Protein AF-A0A413LC36-F1 (afdb_monomer_lite)

pLDDT: mean 77.43, std 15.31, range [36.62, 96.81]

Structure (mmCIF, N/CA/C/O backbone):
data_AF-A0A413LC36-F1
#
_entry.id   AF-A0A413LC36-F1
#
loop_
_atom_site.group_PDB
_atom_site.id
_atom_site.type_symbol
_atom_site.label_atom_id
_atom_site.label_alt_id
_atom_site.label_comp_id
_atom_site.label_asym_id
_atom_site.label_entity_id
_atom_site.label_seq_id
_atom_site.pdbx_PDB_ins_code
_atom_site.Cartn_x
_atom_site.Cartn_y
_atom_site.Cartn_z
_atom_site.occupancy
_atom_site.B_iso_or_equiv
_atom_site.auth_seq_id
_atom_site.auth_comp_id
_atom_site.auth_asym_id
_atom_site.auth_atom_id
_atom_site.pdbx_PDB_model_num
ATOM 1 N N . MET A 1 1 ? -0.718 -26.847 23.559 1.00 37.41 1 MET A N 1
ATOM 2 C CA . MET A 1 1 ? -0.558 -26.401 22.159 1.00 37.41 1 MET A CA 1
ATOM 3 C C . MET A 1 1 ? -1.403 -25.143 21.986 1.00 37.41 1 MET A C 1
ATOM 5 O O . MET A 1 1 ? -2.616 -25.249 21.854 1.00 37.41 1 MET A O 1
ATOM 9 N N . LEU A 1 2 ? -0.808 -23.958 22.151 1.00 41.47 2 LEU A N 1
ATOM 10 C CA . LEU A 1 2 ? -1.522 -22.689 21.979 1.00 41.47 2 LEU A CA 1
ATOM 11 C C . LEU A 1 2 ? -1.903 -22.566 20.500 1.00 41.47 2 LEU A C 1
ATOM 13 O O . LEU A 1 2 ? -1.027 -22.577 19.639 1.00 41.47 2 LEU A O 1
ATOM 17 N N . LYS A 1 3 ? -3.204 -22.498 20.196 1.00 45.25 3 LYS A N 1
ATOM 18 C CA . LYS A 1 3 ? -3.663 -22.053 18.877 1.00 45.25 3 LYS A CA 1
ATOM 19 C C . LYS A 1 3 ? -3.092 -20.649 18.689 1.00 45.25 3 LYS A C 1
ATOM 21 O O . LYS A 1 3 ? -3.464 -19.750 19.436 1.00 45.25 3 LYS A O 1
ATOM 26 N N . HIS A 1 4 ? -2.168 -20.470 17.746 1.00 55.62 4 HIS A N 1
ATOM 27 C CA . HIS A 1 4 ? -1.762 -19.139 17.313 1.00 55.62 4 HIS A CA 1
ATOM 28 C C . HIS A 1 4 ? -2.990 -18.476 16.690 1.00 55.62 4 HIS A C 1
ATOM 30 O O . HIS A 1 4 ? -3.313 -18.702 15.526 1.00 55.62 4 HIS A O 1
ATOM 36 N N . THR A 1 5 ? -3.729 -17.719 17.494 1.00 61.62 5 THR A N 1
ATOM 37 C CA . THR A 1 5 ? -4.804 -16.869 17.001 1.00 61.62 5 THR A CA 1
ATOM 38 C C . THR A 1 5 ? -4.141 -15.781 16.167 1.00 61.62 5 THR A C 1
ATOM 40 O O . THR A 1 5 ? -3.401 -14.955 16.700 1.00 61.62 5 THR A O 1
ATOM 43 N N . SER A 1 6 ? -4.331 -15.817 14.849 1.00 77.75 6 SER A N 1
ATOM 44 C CA . SER A 1 6 ? -3.834 -14.760 13.971 1.00 77.75 6 SER A CA 1
ATOM 45 C C . SER A 1 6 ? -4.468 -13.435 14.377 1.00 77.75 6 SER A C 1
ATOM 47 O O . SER A 1 6 ? -5.691 -13.321 14.420 1.00 77.75 6 SER A O 1
ATOM 49 N N . ILE A 1 7 ? -3.640 -12.433 14.666 1.00 89.31 7 ILE A N 1
ATOM 50 C CA . ILE A 1 7 ? -4.110 -11.080 14.961 1.00 89.31 7 ILE A CA 1
ATOM 51 C C . ILE A 1 7 ? -4.519 -10.437 13.634 1.00 89.31 7 ILE A C 1
ATOM 53 O O . ILE A 1 7 ? -3.685 -10.278 12.738 1.00 89.31 7 ILE A O 1
ATOM 57 N N . LEU A 1 8 ? -5.805 -10.113 13.502 1.00 94.31 8 LEU A N 1
ATOM 58 C CA . LEU A 1 8 ? -6.393 -9.541 12.293 1.00 94.31 8 LEU A CA 1
ATOM 59 C C . LEU A 1 8 ? -6.660 -8.050 12.503 1.00 94.31 8 LEU A C 1
ATOM 61 O O . LEU A 1 8 ? -7.327 -7.680 13.466 1.00 94.31 8 LEU A O 1
ATOM 65 N N . PHE A 1 9 ? -6.209 -7.212 11.574 1.00 95.62 9 PHE A N 1
ATOM 66 C CA . PHE A 1 9 ? -6.521 -5.784 11.559 1.00 95.62 9 PHE A CA 1
ATOM 67 C C . PHE A 1 9 ? -7.132 -5.374 10.220 1.00 95.62 9 PHE A C 1
ATOM 69 O O . PHE A 1 9 ? -6.549 -5.594 9.155 1.00 95.62 9 PHE A O 1
ATOM 76 N N . GLU A 1 10 ? -8.309 -4.755 10.289 1.00 96.25 10 GLU A N 1
ATOM 77 C CA . GLU A 1 10 ? -8.951 -4.142 9.131 1.00 96.25 10 GLU A CA 1
ATOM 78 C C . GLU A 1 10 ? -8.215 -2.846 8.769 1.00 96.25 10 GLU A C 1
ATOM 80 O O . GLU A 1 10 ? -7.976 -1.978 9.616 1.00 96.25 10 GLU A O 1
ATOM 85 N N . VAL A 1 11 ? -7.851 -2.687 7.499 1.00 96.44 11 VAL A N 1
ATOM 86 C CA . VAL A 1 11 ? -7.224 -1.464 7.003 1.00 96.44 11 VAL A CA 1
ATOM 87 C C . VAL A 1 11 ? -8.308 -0.409 6.791 1.00 96.44 11 VAL A C 1
ATOM 89 O O . VAL A 1 11 ? -8.991 -0.382 5.772 1.00 96.44 11 VAL A O 1
ATOM 92 N N . LEU A 1 12 ? -8.450 0.496 7.760 1.00 95.19 12 LEU A N 1
ATOM 93 C CA . LEU A 1 12 ? -9.459 1.562 7.723 1.00 95.19 12 LEU A CA 1
ATOM 94 C C . LEU A 1 12 ? -8.997 2.820 6.983 1.00 95.19 12 LEU A C 1
ATOM 96 O O . LEU A 1 12 ? -9.826 3.564 6.454 1.00 95.19 12 LEU A O 1
ATOM 100 N N . TYR A 1 13 ? -7.688 3.075 6.946 1.00 94.06 13 TYR A N 1
ATOM 101 C CA . TYR A 1 13 ? -7.118 4.243 6.285 1.00 94.06 13 TYR A CA 1
ATOM 102 C C . TYR A 1 13 ? -5.644 4.045 5.930 1.00 94.06 13 TYR A C 1
ATOM 104 O O . TYR A 1 13 ? -4.883 3.461 6.699 1.00 94.06 13 TYR A O 1
ATOM 112 N N . ILE A 1 14 ? -5.228 4.611 4.801 1.00 93.31 14 ILE A N 1
ATOM 113 C CA . ILE A 1 14 ? -3.832 4.694 4.365 1.00 93.31 14 ILE A CA 1
ATOM 114 C C . ILE A 1 14 ? -3.489 6.157 4.090 1.00 93.31 14 ILE A C 1
ATOM 116 O O . ILE A 1 14 ? -4.269 6.896 3.489 1.00 93.31 14 ILE A O 1
ATOM 120 N N . GLY A 1 15 ? -2.308 6.589 4.522 1.00 89.38 15 GLY A N 1
ATOM 121 C CA . GLY A 1 15 ? -1.825 7.937 4.260 1.00 89.38 15 GLY A CA 1
ATOM 122 C C . GLY A 1 15 ? -0.307 8.006 4.167 1.00 89.38 15 GLY A C 1
ATOM 123 O O . GLY A 1 15 ? 0.405 7.206 4.769 1.00 89.38 15 GLY A O 1
ATOM 124 N N . ARG A 1 16 ? 0.197 9.004 3.443 1.00 87.81 16 ARG A N 1
ATOM 125 C CA . ARG A 1 16 ? 1.632 9.287 3.314 1.00 87.81 16 ARG A CA 1
ATOM 126 C C . ARG A 1 16 ? 2.198 10.220 4.386 1.00 87.81 16 ARG A C 1
ATOM 128 O O . ARG A 1 16 ? 1.519 11.086 4.927 1.00 87.81 16 ARG A O 1
ATOM 135 N N . SER A 1 17 ? 3.494 10.139 4.638 1.00 84.38 17 SER A N 1
ATOM 136 C CA .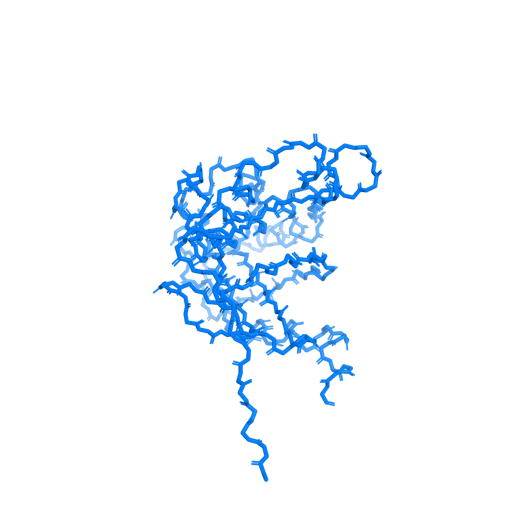 SER A 1 17 ? 4.224 11.193 5.352 1.00 84.38 17 SER A CA 1
ATOM 137 C C . SER A 1 17 ? 5.629 11.326 4.772 1.00 84.38 17 SER A C 1
ATOM 139 O O . SER A 1 17 ? 6.143 10.381 4.174 1.00 84.38 17 SER A O 1
ATOM 141 N N . TYR A 1 18 ? 6.245 12.501 4.911 1.00 80.44 18 TYR A N 1
ATOM 142 C CA . TYR A 1 18 ? 7.613 12.742 4.446 1.00 80.44 18 TYR A CA 1
ATOM 143 C C . TYR A 1 18 ? 8.497 13.165 5.627 1.00 80.44 18 TYR A C 1
ATOM 145 O O . TYR A 1 18 ? 8.099 13.975 6.463 1.00 80.44 18 TYR A O 1
ATOM 153 N N . GLY A 1 19 ? 9.696 12.585 5.716 1.00 68.88 19 GLY A N 1
ATOM 154 C CA . GLY A 1 19 ? 10.579 12.710 6.878 1.00 68.88 19 GLY A CA 1
ATOM 155 C C . GLY A 1 19 ? 11.164 14.110 7.149 1.00 68.88 19 GLY A C 1
ATOM 156 O O . GLY A 1 19 ? 11.369 14.912 6.242 1.00 68.88 19 GLY A O 1
ATOM 157 N N . VAL A 1 20 ? 11.466 14.326 8.438 1.00 55.34 20 VAL A N 1
ATOM 158 C CA . VAL A 1 20 ? 12.285 15.320 9.184 1.00 55.34 20 VAL A CA 1
ATOM 159 C C . VAL A 1 20 ? 12.280 16.810 8.780 1.00 55.34 20 VAL A C 1
ATOM 161 O O . VAL A 1 20 ? 12.225 17.661 9.668 1.00 55.34 20 VAL A O 1
ATOM 164 N N . LYS A 1 21 ? 12.294 17.206 7.502 1.00 55.22 21 LYS A N 1
ATOM 165 C CA . LYS A 1 21 ? 12.298 18.638 7.125 1.00 55.22 21 LYS A CA 1
ATOM 166 C C . LYS A 1 21 ? 10.868 19.217 7.074 1.00 55.22 21 LYS A C 1
ATOM 168 O O . LYS A 1 21 ? 10.266 19.278 6.013 1.00 55.22 21 LYS A O 1
ATOM 173 N N . LYS A 1 22 ? 10.399 19.687 8.245 1.00 54.38 22 LYS A N 1
ATOM 174 C CA . LYS A 1 22 ? 9.218 20.542 8.557 1.00 54.38 22 LYS A CA 1
ATOM 175 C C . LYS A 1 22 ? 7.809 20.044 8.135 1.00 54.38 22 LYS A C 1
ATOM 177 O O . LYS A 1 22 ? 7.522 19.821 6.966 1.00 54.38 22 LYS A O 1
ATOM 182 N N . LYS A 1 23 ? 6.889 20.026 9.118 1.00 56.44 23 LYS A N 1
ATOM 183 C CA . LYS A 1 23 ? 5.404 20.021 9.052 1.00 56.44 23 LYS A CA 1
ATOM 184 C C . LYS A 1 23 ? 4.674 18.834 8.397 1.00 56.44 23 LYS A C 1
ATOM 186 O O . LYS A 1 23 ? 3.447 18.834 8.419 1.00 56.44 23 LYS A O 1
ATOM 191 N N . LEU A 1 24 ? 5.361 17.847 7.816 1.00 63.25 24 LEU A N 1
ATOM 192 C CA . LEU A 1 24 ? 4.729 16.720 7.097 1.00 63.25 24 LEU A CA 1
ATOM 193 C C . LEU A 1 24 ? 5.162 15.327 7.595 1.00 63.25 24 LEU A C 1
ATOM 195 O O . LEU A 1 24 ? 5.013 14.341 6.868 1.00 63.25 24 LEU A O 1
ATOM 199 N N . ASN A 1 25 ? 5.687 15.230 8.822 1.00 77.69 25 ASN A N 1
ATOM 200 C CA . ASN A 1 25 ? 5.944 13.936 9.461 1.00 77.69 25 ASN A CA 1
ATOM 201 C C . ASN A 1 25 ? 4.641 13.334 10.034 1.00 77.69 25 ASN A C 1
ATOM 203 O O . ASN A 1 25 ? 3.606 14.002 10.090 1.00 77.69 25 ASN A O 1
ATOM 207 N N . ILE A 1 26 ? 4.681 12.061 10.439 1.00 80.75 26 ILE A N 1
ATOM 208 C CA . ILE A 1 26 ? 3.494 11.351 10.935 1.00 80.75 26 ILE A CA 1
ATOM 209 C C . ILE A 1 26 ? 2.888 12.019 12.178 1.00 80.75 26 ILE A C 1
ATOM 211 O O . ILE A 1 26 ? 1.676 12.188 12.240 1.00 80.75 26 ILE A O 1
ATOM 215 N N . VAL A 1 27 ? 3.716 12.478 13.121 1.00 81.19 27 VAL A N 1
ATOM 216 C CA . VAL A 1 27 ? 3.264 13.125 14.362 1.00 81.19 27 VAL A CA 1
ATOM 217 C C . VAL A 1 27 ? 2.566 14.451 14.048 1.00 81.19 27 VAL A C 1
ATOM 219 O O . VAL A 1 27 ? 1.441 14.674 14.485 1.00 81.19 27 VAL A O 1
ATOM 222 N N . ASP A 1 28 ? 3.172 15.295 13.212 1.00 81.44 28 ASP A N 1
ATOM 223 C CA . ASP A 1 28 ? 2.583 16.557 12.758 1.00 81.44 28 ASP A CA 1
ATOM 224 C C . ASP A 1 28 ? 1.246 16.328 12.044 1.00 81.44 28 ASP A C 1
ATOM 226 O O . ASP A 1 28 ? 0.275 17.040 12.299 1.00 81.44 28 ASP A O 1
ATOM 230 N N . ARG A 1 29 ? 1.172 15.320 11.166 1.00 79.62 29 ARG A N 1
ATOM 231 C CA . ARG A 1 29 ? -0.058 14.991 10.436 1.00 79.62 29 ARG A CA 1
ATOM 232 C C . ARG A 1 29 ? -1.167 14.534 11.381 1.00 79.62 29 ARG A C 1
ATOM 234 O O . ARG A 1 29 ? -2.306 14.953 11.206 1.00 79.62 29 ARG A O 1
ATOM 241 N N . LEU A 1 30 ? -0.855 13.685 12.358 1.00 82.81 30 LEU A N 1
ATOM 242 C CA . LEU A 1 30 ? -1.852 13.126 13.272 1.00 82.81 30 LEU A CA 1
ATOM 243 C C . LEU A 1 30 ? -2.324 14.149 14.313 1.00 82.81 30 LEU A C 1
ATOM 245 O O . LEU A 1 30 ? -3.530 14.333 14.472 1.00 82.81 30 LEU A O 1
ATOM 249 N N . TYR A 1 31 ? -1.392 14.834 14.978 1.00 77.56 31 TYR A N 1
ATOM 250 C CA . TYR A 1 31 ? -1.690 15.719 16.106 1.00 77.56 31 TYR A CA 1
ATOM 251 C C . TYR A 1 31 ? -1.913 17.173 15.678 1.00 77.56 31 TYR A C 1
ATOM 253 O O . TYR A 1 31 ? -2.942 17.763 16.003 1.00 77.56 31 TYR A O 1
ATOM 261 N N . ASN A 1 32 ? -0.987 17.752 14.910 1.00 76.00 32 ASN A N 1
ATOM 262 C CA . ASN A 1 32 ? -0.988 19.193 14.626 1.00 76.00 32 ASN A CA 1
ATOM 263 C C . ASN A 1 32 ? -1.950 19.593 13.497 1.00 76.00 32 ASN A C 1
ATOM 265 O O . ASN A 1 32 ? -2.409 20.732 13.452 1.00 76.00 32 ASN A O 1
ATOM 269 N N . GLN A 1 33 ? -2.273 18.676 12.581 1.00 77.19 33 GLN A N 1
ATOM 270 C CA . GLN A 1 33 ? -3.115 18.961 11.411 1.00 77.19 33 GLN A CA 1
ATOM 271 C C . GLN A 1 33 ? -4.579 18.536 11.563 1.00 77.19 33 GLN A C 1
ATOM 273 O O . GLN A 1 33 ? -5.322 18.579 10.584 1.00 77.19 33 GLN A O 1
ATOM 278 N N . ASN A 1 34 ? -5.016 18.151 12.768 1.00 75.44 34 ASN A N 1
ATOM 279 C CA . ASN A 1 34 ? -6.412 17.794 13.032 1.00 75.44 34 ASN A CA 1
ATOM 280 C C . ASN A 1 34 ? -6.945 16.738 12.033 1.00 75.44 34 ASN A C 1
ATOM 282 O O . ASN A 1 34 ? -7.910 16.970 11.301 1.00 75.44 34 ASN A O 1
ATOM 286 N N . HIS A 1 35 ? -6.272 15.587 11.956 1.00 86.75 35 HIS A N 1
ATOM 287 C CA . HIS A 1 35 ? -6.506 14.593 10.910 1.00 86.75 35 HIS A CA 1
ATOM 288 C C . HIS A 1 35 ? -7.943 14.037 10.925 1.00 86.75 35 HIS A C 1
ATOM 290 O O . HIS A 1 35 ? -8.283 13.155 11.717 1.00 86.75 35 HIS A O 1
ATOM 296 N N . LYS A 1 36 ? -8.781 14.530 10.003 1.00 87.44 36 LYS A N 1
ATOM 297 C CA . LYS A 1 36 ? -10.226 14.246 9.946 1.00 87.44 36 LYS A CA 1
ATOM 298 C C . LYS A 1 36 ? -10.548 12.750 9.947 1.00 87.44 36 LYS A C 1
ATOM 300 O O . LYS A 1 36 ? -11.391 12.323 10.725 1.00 87.44 36 LYS A O 1
ATOM 305 N N . ALA A 1 37 ? -9.854 11.957 9.128 1.00 89.88 37 ALA A N 1
ATOM 306 C CA . ALA A 1 37 ? -10.120 10.521 9.032 1.00 89.88 37 ALA A CA 1
ATOM 307 C C . ALA A 1 37 ? -9.824 9.777 10.345 1.00 89.88 37 ALA A C 1
ATOM 309 O O . ALA A 1 37 ? -10.607 8.920 10.734 1.00 89.88 37 ALA A O 1
ATOM 310 N N . LEU A 1 38 ? -8.756 10.148 11.069 1.00 90.88 38 LEU A N 1
ATOM 311 C CA . LEU A 1 38 ? -8.446 9.512 12.356 1.00 90.88 38 LEU A CA 1
ATOM 312 C C . LEU A 1 38 ? -9.538 9.830 13.382 1.00 90.88 38 LEU A C 1
ATOM 314 O O . LEU A 1 38 ? -10.001 8.933 14.075 1.00 90.88 38 LEU A O 1
ATOM 318 N N . LYS A 1 39 ? -9.998 11.086 13.438 1.00 90.19 39 LYS A N 1
ATOM 319 C CA . LYS A 1 39 ? -11.111 11.468 14.316 1.00 90.19 39 LYS A CA 1
ATOM 320 C C . LYS A 1 39 ? -12.377 10.682 14.007 1.00 90.19 39 LYS A C 1
ATOM 322 O O . LYS A 1 39 ? -12.988 10.155 14.924 1.00 90.19 39 LYS A O 1
ATOM 327 N N . SER A 1 40 ? -12.739 10.563 12.730 1.00 91.62 40 SER A N 1
ATOM 328 C CA . SER A 1 40 ? -13.903 9.776 12.320 1.00 91.62 40 SER A CA 1
ATOM 329 C C . SER A 1 40 ? -13.775 8.299 12.702 1.00 91.62 40 SER A C 1
ATOM 331 O O . SER A 1 40 ? -14.751 7.727 13.172 1.00 91.62 40 SER A O 1
ATOM 333 N N . ILE A 1 41 ? -12.587 7.700 12.555 1.00 93.06 41 ILE A N 1
ATOM 334 C CA . ILE A 1 41 ? -12.323 6.319 12.988 1.00 93.06 41 ILE A CA 1
ATOM 335 C C . ILE A 1 41 ? -12.514 6.183 14.501 1.00 93.06 41 ILE A C 1
ATOM 337 O O . ILE A 1 41 ? -13.257 5.311 14.939 1.00 93.06 41 ILE A O 1
ATOM 341 N N . LEU A 1 42 ? -11.886 7.056 15.293 1.00 92.56 42 LEU A N 1
ATOM 342 C CA . LEU A 1 42 ? -11.964 6.995 16.753 1.00 92.56 42 LEU A CA 1
ATOM 343 C C . LEU A 1 42 ? -13.391 7.221 17.263 1.00 92.56 42 LEU A C 1
ATOM 345 O O . LEU A 1 42 ? -13.834 6.491 18.137 1.00 92.56 42 LEU A O 1
ATOM 349 N N . MET A 1 43 ? -14.135 8.171 16.686 1.00 92.12 43 MET A N 1
ATOM 350 C CA . MET A 1 43 ? -15.551 8.368 17.020 1.00 92.12 43 MET A CA 1
ATOM 351 C C . MET A 1 43 ? -16.380 7.122 16.695 1.00 92.12 43 MET A C 1
ATOM 353 O O . MET A 1 43 ? -17.167 6.683 17.523 1.00 92.12 43 MET A O 1
ATOM 357 N N . ASN A 1 44 ? -16.165 6.511 15.526 1.00 92.50 44 ASN A N 1
ATOM 358 C CA . ASN A 1 44 ? -16.896 5.311 15.119 1.00 92.50 44 ASN A CA 1
ATOM 359 C C . ASN A 1 44 ? -16.617 4.110 16.036 1.00 92.50 44 ASN A C 1
ATOM 361 O O . ASN A 1 44 ? -17.535 3.357 16.347 1.00 92.50 44 ASN A O 1
ATOM 365 N N . ILE A 1 45 ? -15.368 3.942 16.476 1.00 92.38 45 ILE A N 1
ATOM 366 C CA . ILE A 1 45 ? -14.998 2.912 17.451 1.00 92.38 45 ILE A CA 1
ATOM 367 C C . ILE A 1 45 ? -15.700 3.192 18.780 1.00 92.38 45 ILE A C 1
ATOM 369 O O . ILE A 1 45 ? -16.446 2.343 19.250 1.00 92.38 45 ILE A O 1
ATOM 373 N N . THR A 1 46 ? -15.569 4.399 19.334 1.00 91.81 46 THR A N 1
ATOM 374 C CA . THR A 1 46 ? -16.185 4.748 20.624 1.00 91.81 46 THR A CA 1
ATOM 375 C C . THR A 1 46 ? -17.713 4.623 20.618 1.00 91.81 46 THR A C 1
ATOM 377 O O . THR A 1 46 ? -18.288 4.194 21.613 1.00 91.81 46 THR A O 1
ATOM 380 N N . GLU A 1 47 ? -18.382 4.992 19.522 1.00 93.12 47 GLU A N 1
ATOM 381 C CA . GLU A 1 47 ? -19.849 5.002 19.438 1.00 93.12 47 GLU A CA 1
ATOM 382 C C . GLU A 1 47 ? -20.452 3.651 19.034 1.00 93.12 47 GLU A C 1
ATOM 384 O O . GLU A 1 47 ? -21.505 3.280 19.548 1.00 93.12 47 GLU A O 1
ATOM 389 N N . LEU A 1 48 ? -19.827 2.927 18.097 1.00 92.44 48 LEU A N 1
ATOM 390 C CA . LEU A 1 48 ? -20.438 1.755 17.453 1.00 92.44 48 LEU A CA 1
ATOM 391 C C . LEU A 1 48 ? -19.700 0.440 17.715 1.00 92.44 48 LEU A C 1
ATOM 393 O O . LEU A 1 48 ? -20.283 -0.620 17.506 1.00 92.44 48 LEU A O 1
ATOM 397 N N . ASN A 1 49 ? -18.425 0.482 18.104 1.00 91.12 49 ASN A N 1
ATOM 398 C CA . ASN A 1 49 ? -17.601 -0.711 18.317 1.00 91.12 49 ASN A CA 1
ATOM 399 C C . ASN A 1 49 ? -16.650 -0.516 19.518 1.00 91.12 49 ASN A C 1
ATOM 401 O O . ASN A 1 49 ? -15.430 -0.542 19.330 1.00 91.12 49 ASN A O 1
ATOM 405 N N . PRO A 1 50 ? -17.169 -0.254 20.733 1.00 90.56 50 PRO A N 1
ATOM 406 C CA . PRO A 1 50 ? -16.346 0.125 21.888 1.00 90.56 50 PRO A CA 1
ATOM 407 C C . PRO A 1 50 ? -15.407 -0.992 22.373 1.00 90.56 50 PRO A C 1
ATOM 409 O O . PRO A 1 50 ? -14.520 -0.744 23.183 1.00 90.56 50 PRO A O 1
ATOM 412 N N . ASP A 1 51 ? -15.598 -2.216 21.886 1.00 92.25 51 ASP A N 1
ATOM 413 C CA . ASP A 1 51 ? -14.760 -3.394 22.104 1.00 92.25 51 ASP A CA 1
ATOM 414 C C . ASP A 1 51 ? -13.552 -3.479 21.152 1.00 92.25 51 ASP A C 1
ATOM 416 O O . ASP A 1 51 ? -12.717 -4.373 21.297 1.00 92.25 51 ASP A O 1
ATOM 420 N N . LYS A 1 52 ? -13.443 -2.571 20.172 1.00 90.81 52 LYS A N 1
ATOM 421 C CA . LYS A 1 52 ? -12.347 -2.535 19.195 1.00 90.81 52 LYS A CA 1
ATOM 422 C C . LYS A 1 52 ? -11.296 -1.487 19.544 1.00 90.81 52 LYS A C 1
ATOM 424 O O . LYS A 1 52 ? -11.580 -0.449 20.130 1.00 90.81 52 LYS A O 1
ATOM 429 N N . GLU A 1 53 ? -10.077 -1.724 19.070 1.00 89.94 53 GLU A N 1
ATOM 430 C CA . GLU A 1 53 ? -8.954 -0.795 19.196 1.00 89.94 53 GLU A CA 1
ATOM 431 C C . GLU A 1 53 ? -8.459 -0.328 17.822 1.00 89.94 53 GLU A C 1
ATOM 433 O O . GLU A 1 53 ? -8.495 -1.065 16.833 1.00 89.94 53 GLU A O 1
ATOM 438 N N . ALA A 1 54 ? -7.962 0.909 17.760 1.00 91.56 54 ALA A N 1
ATOM 439 C CA . ALA A 1 54 ? -7.311 1.448 16.571 1.00 91.56 54 ALA A CA 1
ATOM 440 C C . ALA A 1 54 ? -5.789 1.302 16.679 1.00 91.56 54 ALA A C 1
ATOM 442 O O . ALA A 1 54 ? -5.169 1.862 17.583 1.00 91.56 54 ALA A O 1
ATOM 443 N N . LEU A 1 55 ? -5.176 0.631 15.704 1.00 92.00 55 LEU A N 1
ATOM 444 C CA . LEU A 1 55 ? -3.723 0.552 15.568 1.00 92.00 55 LEU A CA 1
ATOM 445 C C . LEU A 1 55 ? -3.233 1.505 14.471 1.00 92.00 55 LEU A C 1
ATOM 447 O O . LEU A 1 55 ? -3.710 1.466 13.336 1.00 92.00 55 LEU A O 1
ATOM 451 N N . ILE A 1 56 ? -2.236 2.331 14.792 1.00 91.31 56 ILE A N 1
ATOM 452 C CA . ILE A 1 56 ? -1.530 3.166 13.813 1.00 91.31 56 ILE A CA 1
ATOM 453 C C . ILE A 1 56 ? -0.168 2.534 13.537 1.00 91.31 56 ILE A C 1
ATOM 455 O O . ILE A 1 56 ? 0.673 2.448 14.427 1.00 91.31 56 ILE A O 1
ATOM 459 N N . MET A 1 57 ? 0.066 2.135 12.288 1.00 91.19 57 MET A N 1
ATOM 460 C CA . MET A 1 57 ? 1.344 1.577 11.847 1.00 91.19 57 MET A CA 1
ATOM 461 C C . MET A 1 57 ? 2.072 2.557 10.925 1.00 91.19 57 MET A C 1
ATOM 463 O O . MET A 1 57 ? 1.477 3.126 10.008 1.00 91.19 57 MET A O 1
ATOM 467 N N . ALA A 1 58 ? 3.372 2.738 11.155 1.00 89.69 58 ALA A N 1
ATOM 468 C CA . ALA A 1 58 ? 4.232 3.592 10.346 1.00 89.69 58 ALA A CA 1
ATOM 469 C C . ALA A 1 58 ? 5.257 2.739 9.594 1.00 89.69 58 ALA A C 1
ATOM 471 O O . ALA A 1 58 ? 6.097 2.087 10.209 1.00 89.69 58 ALA A O 1
ATOM 472 N N . PHE A 1 59 ? 5.214 2.784 8.264 1.00 88.81 59 PHE A N 1
ATOM 473 C CA . PHE A 1 59 ? 6.112 2.009 7.412 1.00 88.81 59 PHE A CA 1
ATOM 474 C C . PHE A 1 59 ? 7.104 2.909 6.686 1.00 88.81 59 PHE A C 1
ATOM 476 O O . PHE A 1 59 ? 6.761 3.985 6.192 1.00 88.81 59 PHE A O 1
ATOM 483 N N . ASN A 1 60 ? 8.346 2.439 6.589 1.00 86.12 60 ASN A N 1
ATOM 484 C CA . ASN A 1 60 ? 9.386 3.065 5.788 1.00 86.12 60 ASN A CA 1
ATOM 485 C C . ASN A 1 60 ? 9.846 2.080 4.711 1.00 86.12 60 ASN A C 1
ATOM 487 O O . ASN A 1 60 ? 10.574 1.137 5.004 1.00 86.12 60 ASN A O 1
ATOM 491 N N . PHE A 1 61 ? 9.447 2.314 3.464 1.00 84.31 61 PHE A N 1
ATOM 492 C CA . PHE A 1 61 ? 9.849 1.485 2.328 1.00 84.31 61 PHE A CA 1
ATOM 493 C C . PHE A 1 61 ? 11.323 1.732 2.006 1.00 84.31 61 PHE A C 1
ATOM 495 O O . PHE A 1 61 ? 11.656 2.767 1.438 1.00 84.31 61 PHE A O 1
ATOM 502 N N . ARG A 1 62 ? 12.229 0.851 2.432 1.00 77.62 62 ARG A N 1
ATOM 503 C CA . ARG A 1 62 ? 13.682 1.042 2.243 1.00 77.62 62 ARG A CA 1
ATOM 504 C C . ARG A 1 62 ? 14.216 0.387 0.974 1.00 77.62 62 ARG A C 1
ATOM 506 O O . ARG A 1 62 ? 15.206 0.853 0.416 1.00 77.62 62 ARG A O 1
ATOM 513 N N . HIS A 1 63 ? 13.551 -0.667 0.520 1.00 78.38 63 HIS A N 1
ATOM 514 C CA . HIS A 1 63 ? 14.023 -1.498 -0.576 1.00 78.38 63 HIS A CA 1
ATOM 515 C C . HIS A 1 63 ? 13.345 -1.082 -1.873 1.00 78.38 63 HIS A C 1
ATOM 517 O O . HIS A 1 63 ? 12.127 -1.162 -2.003 1.00 78.38 63 HIS A O 1
ATOM 523 N N . LYS A 1 64 ? 14.160 -0.671 -2.843 1.00 83.00 64 LYS A N 1
ATOM 524 C CA . LYS A 1 64 ? 13.744 -0.482 -4.231 1.00 83.00 64 LYS A CA 1
ATOM 525 C C . LYS A 1 64 ? 14.632 -1.338 -5.113 1.00 83.00 64 LYS A C 1
ATOM 527 O O . LYS A 1 64 ? 15.855 -1.294 -4.986 1.00 83.00 64 LYS A O 1
ATOM 532 N N . GLN A 1 65 ? 14.021 -2.106 -6.002 1.00 84.25 65 GLN A N 1
ATOM 533 C CA . GLN A 1 65 ? 14.749 -2.938 -6.946 1.00 84.25 65 GLN A CA 1
ATOM 534 C C . GLN A 1 65 ? 14.274 -2.659 -8.366 1.00 84.25 65 GLN A C 1
ATOM 536 O O . GLN A 1 65 ? 13.095 -2.426 -8.622 1.00 84.25 65 GLN A O 1
ATOM 541 N N . LYS A 1 66 ? 15.236 -2.654 -9.286 1.00 85.00 66 LYS A N 1
ATOM 542 C CA . LYS A 1 66 ? 15.007 -2.608 -10.724 1.00 85.00 66 LYS A CA 1
ATOM 543 C C . LYS A 1 66 ? 15.059 -4.045 -11.224 1.00 85.00 66 LYS A C 1
ATOM 545 O O . LYS A 1 66 ? 16.109 -4.677 -11.142 1.00 85.00 66 LYS A O 1
ATOM 550 N N . ILE A 1 67 ? 13.924 -4.560 -11.682 1.00 80.50 67 ILE A N 1
ATOM 551 C CA . ILE A 1 67 ? 13.808 -5.929 -12.183 1.00 80.50 67 ILE A CA 1
ATOM 552 C C . ILE A 1 67 ? 13.859 -5.875 -13.707 1.00 80.50 67 ILE A C 1
ATOM 554 O O . ILE A 1 67 ? 13.046 -5.194 -14.330 1.00 80.50 67 ILE A O 1
ATOM 558 N N . PHE A 1 68 ? 14.821 -6.587 -14.288 1.00 76.44 68 PHE A N 1
ATOM 559 C CA . PHE A 1 68 ? 14.869 -6.853 -15.720 1.00 76.44 68 PHE A CA 1
ATOM 560 C C . PHE A 1 68 ? 14.435 -8.284 -15.971 1.00 76.44 68 PHE A C 1
ATOM 562 O O . PHE A 1 68 ? 14.981 -9.208 -15.374 1.00 76.44 68 PHE A O 1
ATOM 569 N N . SER A 1 69 ? 13.493 -8.436 -16.889 1.00 70.44 69 SER A N 1
ATOM 570 C CA . SER A 1 69 ? 13.058 -9.718 -17.415 1.00 70.44 69 SER A CA 1
ATOM 571 C C . SER A 1 69 ? 13.019 -9.590 -18.924 1.00 70.44 69 SER A C 1
ATOM 573 O O . SER A 1 69 ? 12.457 -8.626 -19.448 1.00 70.44 69 SER A O 1
ATOM 575 N N . THR A 1 70 ? 13.662 -10.515 -19.625 1.00 60.88 70 THR A N 1
ATOM 576 C CA . THR A 1 70 ? 13.697 -10.506 -21.091 1.00 60.88 70 THR A CA 1
ATOM 577 C C . THR A 1 70 ? 12.417 -11.062 -21.706 1.00 60.88 70 THR A C 1
ATOM 579 O O . THR A 1 70 ? 12.275 -11.003 -22.922 1.00 60.88 70 THR A O 1
ATOM 582 N N . GLY A 1 71 ? 11.481 -11.577 -20.896 1.00 59.44 71 GLY A N 1
ATOM 583 C CA . GLY A 1 71 ? 10.345 -12.349 -21.397 1.00 59.44 71 GLY A CA 1
ATOM 584 C C . GLY A 1 71 ? 10.799 -13.584 -22.189 1.00 59.44 71 GLY A C 1
ATOM 585 O O . GLY A 1 71 ? 11.987 -13.791 -22.433 1.00 59.44 71 GLY A O 1
ATOM 586 N N . PHE A 1 72 ? 9.849 -14.431 -22.573 1.00 52.91 72 PHE A N 1
ATOM 587 C CA . PHE A 1 72 ? 10.102 -15.571 -23.467 1.00 52.91 72 PHE A CA 1
ATOM 588 C C . PHE A 1 72 ? 9.436 -15.399 -24.840 1.00 52.91 72 PHE A C 1
ATOM 590 O O . PHE A 1 72 ? 9.573 -16.262 -25.701 1.00 52.91 72 PHE A O 1
ATOM 597 N N . GLU A 1 73 ? 8.730 -14.287 -25.060 1.00 57.12 73 GLU A N 1
ATOM 598 C CA . GLU A 1 73 ? 8.051 -14.004 -26.322 1.00 57.12 73 GLU A CA 1
ATOM 599 C C . GLU A 1 73 ? 8.896 -13.080 -27.199 1.00 57.12 73 GLU A C 1
ATOM 601 O O . GLU A 1 73 ? 9.347 -12.013 -26.775 1.00 57.12 73 GLU A O 1
ATOM 606 N N . TYR A 1 74 ? 9.115 -13.515 -28.440 1.00 54.31 74 TYR A N 1
ATOM 607 C CA . TYR A 1 74 ? 9.819 -12.746 -29.454 1.00 54.31 74 TYR A CA 1
ATOM 608 C C . TYR A 1 74 ? 8.939 -11.590 -29.925 1.00 54.31 74 TYR A C 1
ATOM 610 O O . TYR A 1 74 ? 7.950 -11.794 -30.624 1.00 54.31 74 TYR A O 1
ATOM 618 N N . PHE A 1 75 ? 9.334 -10.369 -29.577 1.00 62.41 75 PHE A N 1
ATOM 619 C CA . PHE A 1 75 ? 8.789 -9.158 -30.178 1.00 62.41 75 PHE A CA 1
ATOM 620 C C . PHE A 1 75 ? 9.798 -8.571 -31.157 1.00 62.41 75 PHE A C 1
ATOM 622 O O . PHE A 1 75 ? 10.997 -8.522 -30.874 1.00 62.41 75 PHE A O 1
ATOM 629 N N . GLU A 1 76 ? 9.311 -8.072 -32.292 1.00 61.88 76 GLU A N 1
ATOM 630 C CA . GLU A 1 76 ? 10.127 -7.256 -33.186 1.00 61.88 76 GLU A CA 1
ATOM 631 C C . GLU A 1 76 ? 10.453 -5.920 -32.501 1.00 61.88 76 GLU A C 1
ATOM 633 O O . GLU A 1 76 ? 9.658 -4.980 -32.466 1.00 61.88 76 GLU A O 1
ATOM 638 N N . SER A 1 77 ? 11.652 -5.833 -31.932 1.00 70.12 77 SER A N 1
ATOM 639 C CA . SER A 1 77 ? 12.261 -4.581 -31.496 1.00 70.12 77 SER A CA 1
ATOM 640 C C . SER A 1 77 ? 13.676 -4.501 -32.049 1.00 70.12 77 SER A C 1
ATOM 642 O O . SER A 1 77 ? 14.369 -5.510 -32.186 1.00 70.12 77 SER A O 1
ATOM 644 N N . THR A 1 78 ? 14.122 -3.296 -32.394 1.00 79.62 78 THR A N 1
ATOM 645 C CA . THR A 1 78 ? 15.499 -3.101 -32.846 1.00 79.62 78 THR A CA 1
ATOM 646 C C . THR A 1 78 ? 16.443 -3.101 -31.649 1.00 79.62 78 THR A C 1
ATOM 648 O O . THR A 1 78 ? 16.108 -2.600 -30.574 1.00 79.62 78 THR A O 1
ATOM 651 N N . TYR A 1 79 ? 17.663 -3.606 -31.848 1.00 81.38 79 TYR A N 1
ATOM 652 C CA . TYR A 1 79 ? 18.707 -3.587 -30.819 1.00 81.38 79 TYR A CA 1
ATOM 653 C C . TYR A 1 79 ? 18.908 -2.186 -30.217 1.00 81.38 79 TYR A C 1
ATOM 655 O O . TYR A 1 79 ? 18.965 -2.034 -28.999 1.00 81.38 79 TYR A O 1
ATOM 663 N N . GLU A 1 80 ? 18.933 -1.144 -31.053 1.00 84.81 80 GLU A N 1
ATOM 664 C CA . GLU A 1 80 ? 19.095 0.241 -30.594 1.00 84.81 80 GLU A CA 1
ATOM 665 C C . GLU A 1 80 ? 17.913 0.736 -29.746 1.00 84.81 80 GLU A C 1
ATOM 667 O O . GLU A 1 80 ? 18.112 1.456 -28.762 1.00 84.81 80 GLU A O 1
ATOM 672 N N . ARG A 1 81 ? 16.678 0.323 -30.071 1.00 81.12 81 ARG A N 1
ATOM 673 C CA . ARG A 1 81 ? 15.492 0.649 -29.267 1.00 81.12 81 ARG A CA 1
ATOM 674 C C . ARG A 1 81 ? 15.583 -0.006 -27.890 1.00 81.12 81 ARG A C 1
ATOM 676 O O . ARG A 1 81 ? 15.416 0.693 -26.891 1.00 81.12 81 ARG A O 1
ATOM 683 N N . GLU A 1 82 ? 15.900 -1.297 -27.819 1.00 79.69 82 GLU A N 1
ATOM 684 C CA . GLU A 1 82 ? 16.030 -2.010 -26.540 1.00 79.69 82 GLU A CA 1
ATOM 685 C C . GLU A 1 82 ? 17.202 -1.490 -25.704 1.00 79.69 82 GLU A C 1
ATOM 687 O O . GLU A 1 82 ? 17.035 -1.201 -24.518 1.00 79.69 82 GLU A O 1
ATOM 692 N N . LYS A 1 83 ? 18.362 -1.253 -26.322 1.00 83.81 83 LYS A N 1
ATOM 693 C CA . LYS A 1 83 ? 19.527 -0.662 -25.654 1.00 83.81 83 LYS A CA 1
ATOM 694 C C . LYS A 1 83 ? 19.193 0.695 -25.035 1.00 83.81 83 LYS A C 1
ATOM 696 O O . LYS A 1 83 ? 19.503 0.935 -23.868 1.00 83.81 83 LYS A O 1
ATOM 701 N N . LYS A 1 84 ? 18.503 1.573 -25.772 1.00 84.25 84 LYS A N 1
ATOM 702 C CA . LYS A 1 84 ? 18.057 2.874 -25.251 1.00 84.25 84 LYS A CA 1
ATOM 703 C C . LYS A 1 84 ? 17.090 2.722 -24.077 1.00 84.25 84 LYS A C 1
ATOM 705 O O . LYS A 1 84 ? 17.204 3.468 -23.103 1.00 84.25 84 LYS A O 1
ATOM 710 N N . ARG A 1 85 ? 16.154 1.771 -24.143 1.00 79.88 85 ARG A N 1
ATOM 711 C CA . ARG A 1 85 ? 15.197 1.496 -23.057 1.00 79.88 85 ARG A CA 1
ATOM 712 C C . ARG A 1 85 ? 15.902 1.013 -21.794 1.00 79.88 85 ARG A C 1
ATOM 714 O O . ARG A 1 85 ? 15.668 1.575 -20.727 1.00 79.88 85 ARG A O 1
ATOM 721 N N . ILE A 1 86 ? 16.801 0.038 -21.926 1.00 82.00 86 ILE A N 1
ATOM 722 C CA . ILE A 1 86 ? 17.603 -0.504 -20.822 1.00 82.00 86 ILE A CA 1
ATOM 723 C C . ILE A 1 86 ? 18.440 0.604 -20.176 1.00 82.00 86 ILE A C 1
ATOM 725 O O . ILE A 1 86 ? 18.404 0.757 -18.955 1.00 82.00 86 ILE A O 1
ATOM 729 N N . ASN A 1 87 ? 19.126 1.424 -20.977 1.00 86.44 87 ASN A N 1
ATOM 730 C CA . ASN A 1 87 ? 19.917 2.549 -20.469 1.00 86.44 87 ASN A CA 1
ATOM 731 C C . ASN A 1 87 ? 19.040 3.563 -19.724 1.00 86.44 87 ASN A C 1
ATOM 733 O O . ASN A 1 87 ? 19.330 3.903 -18.580 1.00 86.44 87 ASN A O 1
ATOM 737 N N . THR A 1 88 ? 17.908 3.958 -20.319 1.00 84.62 88 THR A N 1
ATOM 738 C CA . THR A 1 88 ? 16.946 4.877 -19.687 1.00 84.62 88 THR A CA 1
ATOM 739 C C . THR A 1 88 ? 16.450 4.329 -18.348 1.00 84.62 88 THR A C 1
ATOM 741 O O . THR A 1 88 ? 16.390 5.053 -17.355 1.00 84.62 88 THR A O 1
ATOM 744 N N . PHE A 1 89 ? 16.116 3.038 -18.289 1.00 83.75 89 PHE A N 1
ATOM 745 C CA . PHE A 1 89 ? 15.667 2.397 -17.058 1.00 83.75 89 PHE A CA 1
ATOM 746 C C . PHE A 1 89 ? 16.775 2.328 -16.005 1.00 83.75 89 PHE A C 1
ATOM 748 O O . PHE A 1 89 ? 16.513 2.608 -14.834 1.00 83.75 89 PHE A O 1
ATOM 755 N N . ASN A 1 90 ? 18.013 2.023 -16.399 1.00 85.06 90 ASN A N 1
ATOM 756 C CA . ASN A 1 90 ? 19.175 1.978 -15.508 1.00 85.06 90 ASN A CA 1
ATOM 757 C C . ASN A 1 90 ? 19.516 3.346 -14.914 1.00 85.06 90 ASN A C 1
ATOM 759 O O . ASN A 1 90 ? 19.734 3.444 -13.705 1.00 85.06 90 ASN A O 1
ATOM 763 N N . GLU A 1 91 ? 19.470 4.400 -15.721 1.00 87.06 91 GLU A N 1
ATOM 764 C CA . GLU A 1 91 ? 19.796 5.772 -15.317 1.00 87.06 91 GLU A CA 1
ATOM 765 C C . GLU A 1 91 ? 18.656 6.461 -14.556 1.00 87.06 91 GLU A C 1
ATOM 767 O O . GLU A 1 91 ? 18.877 7.433 -13.834 1.00 87.06 91 GLU A O 1
ATOM 772 N N . MET A 1 92 ? 17.429 5.943 -14.663 1.00 84.81 92 MET A N 1
ATOM 773 C CA . MET A 1 92 ? 16.260 6.522 -14.010 1.00 84.81 92 MET A CA 1
ATOM 774 C C . MET A 1 92 ? 16.458 6.679 -12.499 1.00 84.81 92 MET A C 1
ATOM 776 O O . MET A 1 92 ? 16.662 5.703 -11.764 1.00 84.81 92 MET A O 1
ATOM 780 N N . HIS A 1 93 ? 16.283 7.910 -12.027 1.00 86.19 93 HIS A N 1
ATOM 781 C CA . HIS A 1 93 ? 16.210 8.240 -10.614 1.00 86.19 93 HIS A CA 1
ATOM 782 C C . HIS A 1 93 ? 14.761 8.521 -10.212 1.00 86.19 93 HIS A C 1
ATOM 784 O O . HIS A 1 93 ? 14.164 9.483 -10.687 1.00 86.19 93 HIS A O 1
ATOM 790 N N . ILE A 1 94 ? 14.211 7.711 -9.305 1.00 85.25 94 ILE A N 1
ATOM 791 C CA . ILE A 1 94 ? 12.879 7.932 -8.728 1.00 85.25 94 ILE A CA 1
ATOM 792 C C . ILE A 1 94 ? 13.042 8.798 -7.470 1.00 85.25 94 ILE A C 1
ATOM 794 O O . ILE A 1 94 ? 13.642 8.327 -6.495 1.00 85.25 94 ILE A O 1
ATOM 798 N N . PRO A 1 95 ? 12.520 10.040 -7.446 1.00 86.19 95 PRO A N 1
ATOM 799 C CA . PRO A 1 95 ? 12.570 10.866 -6.249 1.00 86.19 95 PRO A CA 1
ATOM 800 C C . PRO A 1 95 ? 11.773 10.222 -5.113 1.00 86.19 95 PRO A C 1
ATOM 802 O O . PRO A 1 95 ? 10.653 9.759 -5.325 1.00 86.19 95 PRO A O 1
ATOM 805 N N . ARG A 1 96 ? 12.286 10.290 -3.878 1.00 85.19 96 ARG A N 1
ATOM 806 C CA . ARG A 1 96 ? 11.635 9.687 -2.697 1.00 85.19 96 ARG A CA 1
ATOM 807 C C . ARG A 1 96 ? 10.176 10.116 -2.513 1.00 85.19 96 ARG A C 1
ATOM 809 O O . ARG A 1 96 ? 9.342 9.332 -2.082 1.00 85.19 96 ARG A O 1
ATOM 816 N N . LYS A 1 97 ? 9.862 11.367 -2.852 1.00 84.50 97 LYS A N 1
ATOM 817 C CA . LYS A 1 97 ? 8.490 11.882 -2.803 1.00 84.50 97 LYS A CA 1
ATOM 818 C C . LYS A 1 97 ? 7.559 11.123 -3.756 1.00 84.50 97 LYS A C 1
ATOM 820 O O . LYS A 1 97 ? 6.470 10.751 -3.352 1.00 84.50 97 LYS A O 1
ATOM 825 N N . ILE A 1 98 ? 8.008 10.890 -4.991 1.00 85.00 98 ILE A N 1
ATOM 826 C CA . ILE A 1 98 ? 7.243 10.168 -6.016 1.00 85.00 98 ILE A CA 1
ATOM 827 C C . ILE A 1 98 ? 7.039 8.713 -5.602 1.00 85.00 98 ILE A C 1
ATOM 829 O O . ILE A 1 98 ? 5.941 8.194 -5.745 1.00 85.00 98 ILE A O 1
ATOM 833 N N . GLU A 1 99 ? 8.069 8.083 -5.038 1.00 86.56 99 GLU A N 1
ATOM 834 C CA . GLU A 1 99 ? 7.986 6.722 -4.504 1.00 86.56 99 GLU A CA 1
ATOM 835 C C . GLU A 1 99 ? 6.902 6.602 -3.421 1.00 86.56 99 GLU A C 1
ATOM 837 O O . GLU A 1 99 ? 6.017 5.759 -3.525 1.00 86.56 99 GLU A O 1
ATOM 842 N N . VAL A 1 100 ? 6.922 7.492 -2.423 1.00 87.44 100 VAL A N 1
ATOM 843 C CA . VAL A 1 100 ? 5.915 7.513 -1.351 1.00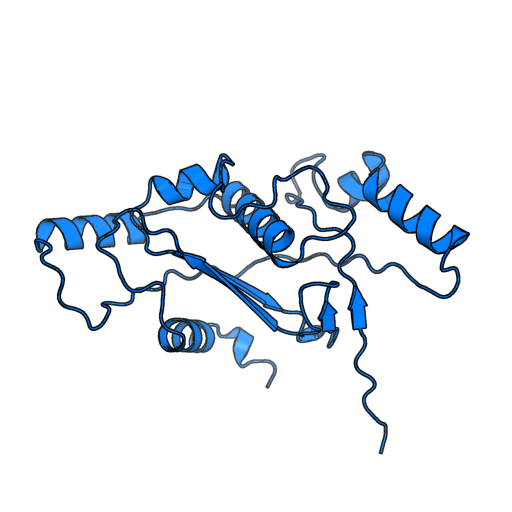 87.44 100 VAL A CA 1
ATOM 844 C C . VAL A 1 100 ? 4.508 7.790 -1.898 1.00 87.44 100 VAL A C 1
ATOM 846 O O . VAL A 1 100 ? 3.556 7.148 -1.461 1.00 87.44 100 VAL A O 1
ATOM 849 N N . ASP A 1 101 ? 4.374 8.713 -2.854 1.00 86.00 101 ASP A N 1
ATOM 850 C CA . ASP A 1 101 ? 3.084 9.062 -3.464 1.00 86.00 101 ASP A CA 1
ATOM 851 C C . ASP A 1 101 ? 2.482 7.888 -4.243 1.00 86.00 101 ASP A C 1
ATOM 853 O O . ASP A 1 101 ? 1.297 7.598 -4.088 1.00 86.00 101 ASP A O 1
ATOM 857 N N . VAL A 1 102 ? 3.294 7.195 -5.048 1.00 86.50 102 VAL A N 1
ATOM 858 C CA . VAL A 1 102 ? 2.846 6.020 -5.809 1.00 86.50 102 VAL A CA 1
ATOM 859 C C . VAL A 1 102 ? 2.482 4.868 -4.882 1.00 86.50 102 VAL A C 1
ATOM 861 O O . VAL A 1 102 ? 1.450 4.238 -5.088 1.00 86.50 102 VAL A O 1
ATOM 864 N N . ILE A 1 103 ? 3.280 4.596 -3.847 1.00 89.75 103 ILE A N 1
ATOM 865 C CA . ILE A 1 103 ? 2.981 3.509 -2.906 1.00 89.75 103 ILE A CA 1
ATOM 866 C C . ILE A 1 103 ? 1.674 3.783 -2.151 1.00 89.75 103 ILE A C 1
ATOM 868 O O . ILE A 1 103 ? 0.851 2.878 -2.031 1.00 89.75 103 ILE A O 1
ATOM 872 N N . GLU A 1 104 ? 1.443 5.016 -1.683 1.00 89.31 104 GLU A N 1
ATOM 873 C CA . GLU A 1 104 ? 0.171 5.399 -1.052 1.00 89.31 104 GLU A CA 1
ATOM 874 C C . GLU A 1 104 ? -1.012 5.124 -1.990 1.00 89.31 104 GLU A C 1
ATOM 876 O O . GLU A 1 104 ? -1.992 4.499 -1.587 1.00 89.31 104 GLU A O 1
ATOM 881 N N . GLU A 1 105 ? -0.911 5.550 -3.248 1.00 86.69 105 GLU A N 1
ATOM 882 C CA . GLU A 1 105 ? -1.969 5.368 -4.238 1.00 86.69 105 GLU A CA 1
ATOM 883 C C . GLU A 1 105 ? -2.219 3.890 -4.568 1.00 86.69 105 GLU A C 1
ATOM 885 O O . GLU A 1 105 ? -3.374 3.465 -4.627 1.00 86.69 105 GLU A O 1
ATOM 890 N N . ILE A 1 106 ? -1.162 3.089 -4.729 1.00 88.50 106 ILE A N 1
ATOM 891 C CA . ILE A 1 106 ? -1.270 1.643 -4.965 1.00 88.50 106 ILE A CA 1
ATOM 892 C C . ILE A 1 106 ? -1.959 0.958 -3.783 1.00 88.50 106 ILE A C 1
ATOM 894 O O . ILE A 1 106 ? -2.901 0.194 -3.988 1.00 88.50 106 ILE A O 1
ATOM 898 N N . LEU A 1 107 ? -1.544 1.254 -2.548 1.00 92.50 107 LEU A N 1
ATOM 899 C CA . LEU A 1 107 ? -2.123 0.633 -1.357 1.00 92.50 107 LEU A CA 1
ATOM 900 C C . LEU A 1 107 ? -3.588 1.045 -1.152 1.00 92.50 107 LEU A C 1
ATOM 902 O O . LEU A 1 107 ? -4.409 0.198 -0.803 1.00 92.50 107 LEU A O 1
ATOM 906 N N . ILE A 1 108 ? -3.947 2.309 -1.405 1.00 90.31 108 ILE A N 1
ATOM 907 C CA 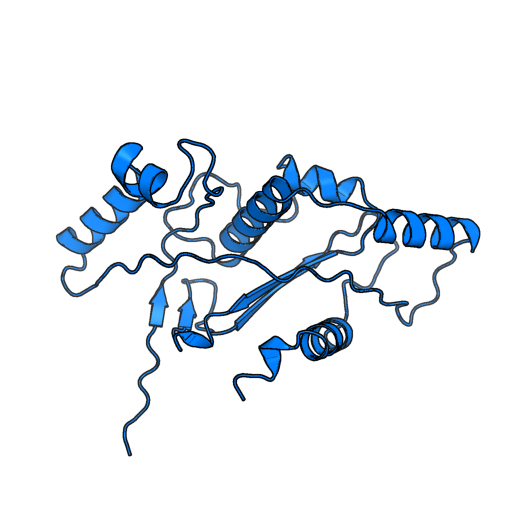. ILE A 1 108 ? -5.342 2.773 -1.322 1.00 90.31 108 ILE A CA 1
ATOM 908 C C . ILE A 1 108 ? -6.212 2.080 -2.371 1.00 90.31 108 ILE A C 1
ATOM 910 O O . ILE A 1 108 ? -7.327 1.671 -2.057 1.00 90.31 108 ILE A O 1
ATOM 914 N N . ASN A 1 109 ? -5.721 1.919 -3.601 1.00 87.69 109 ASN A N 1
ATOM 915 C CA . ASN A 1 109 ? -6.460 1.219 -4.652 1.00 87.69 109 ASN A CA 1
ATOM 916 C C . ASN A 1 109 ? -6.599 -0.281 -4.376 1.00 87.69 109 ASN A C 1
ATOM 918 O O . ASN A 1 109 ? -7.647 -0.854 -4.672 1.00 87.69 109 ASN A O 1
ATOM 922 N N . TYR A 1 110 ? -5.562 -0.895 -3.805 1.00 91.81 110 TYR A N 1
ATOM 923 C CA . TYR A 1 110 ? -5.545 -2.311 -3.462 1.00 91.81 110 TYR A CA 1
ATOM 924 C C . TYR A 1 110 ? -6.483 -2.629 -2.292 1.00 91.81 110 TYR A C 1
ATOM 926 O O . TYR A 1 110 ? -7.350 -3.483 -2.429 1.00 91.81 110 TYR A O 1
ATOM 934 N N . PHE A 1 111 ? -6.359 -1.923 -1.162 1.00 93.44 111 PHE A N 1
ATOM 935 C CA . PHE A 1 111 ? -7.177 -2.190 0.027 1.00 93.44 111 PHE A CA 1
ATOM 936 C C . PHE A 1 111 ? -8.573 -1.553 -0.030 1.00 93.44 111 PHE A C 1
ATOM 938 O O . PHE A 1 111 ? -9.487 -2.064 0.609 1.00 93.44 111 PHE A O 1
ATOM 945 N N . ARG A 1 112 ? -8.754 -0.449 -0.768 1.00 91.38 112 ARG A N 1
ATOM 946 C CA . ARG A 1 112 ? -9.974 0.389 -0.775 1.00 91.38 112 ARG A CA 1
ATOM 947 C C . ARG A 1 112 ? -10.523 0.682 0.631 1.00 91.38 112 ARG A C 1
ATOM 949 O O . ARG A 1 112 ? -11.694 0.426 0.907 1.00 91.38 112 ARG A O 1
ATOM 956 N N . PRO A 1 113 ? -9.683 1.211 1.534 1.00 93.19 113 PRO A N 1
ATOM 957 C CA . PRO A 1 113 ? -10.073 1.438 2.918 1.00 93.19 113 PRO A CA 1
ATOM 958 C C . PRO A 1 113 ? -11.217 2.459 3.030 1.00 93.19 113 PRO A C 1
ATOM 960 O O . PRO A 1 113 ? -11.211 3.500 2.363 1.00 93.19 113 PRO A O 1
ATOM 963 N N . LYS A 1 114 ? -12.166 2.184 3.932 1.00 91.00 114 LYS A N 1
ATOM 964 C CA . LYS A 1 114 ? -13.427 2.928 4.128 1.00 91.00 114 LYS A CA 1
ATOM 965 C C . LYS A 1 114 ? -13.273 4.448 4.265 1.00 91.00 114 LYS A C 1
ATOM 967 O O . LYS A 1 114 ? -14.186 5.192 3.913 1.00 91.00 114 LYS A O 1
ATOM 972 N N . TYR A 1 115 ? -12.148 4.925 4.801 1.00 90.81 115 TYR A N 1
ATOM 973 C CA . TYR A 1 115 ? -11.934 6.348 5.078 1.00 90.81 115 TYR A CA 1
ATOM 974 C C . TYR A 1 115 ? -11.044 7.071 4.040 1.00 90.81 115 TYR A C 1
ATOM 976 O O . TYR A 1 115 ? -10.734 8.250 4.229 1.00 90.81 115 TYR A O 1
ATOM 984 N N . ASN A 1 116 ? -10.671 6.437 2.916 1.00 89.56 116 ASN A N 1
ATOM 985 C CA . ASN A 1 116 ? -9.932 7.063 1.802 1.00 89.56 116 ASN A CA 1
ATOM 986 C C . ASN A 1 116 ? -10.844 7.452 0.616 1.00 89.56 116 ASN A C 1
ATOM 988 O O . ASN A 1 116 ? -10.568 7.116 -0.530 1.00 89.56 116 ASN A O 1
ATOM 992 N N . ASN A 1 117 ? -11.908 8.220 0.858 1.00 65.50 117 ASN A N 1
ATOM 993 C CA . ASN A 1 117 ? -12.943 8.521 -0.152 1.00 65.50 117 ASN A CA 1
ATOM 994 C C . ASN A 1 117 ? -12.563 9.549 -1.253 1.00 65.50 117 ASN A C 1
ATOM 996 O O . ASN A 1 117 ? -13.445 10.010 -1.972 1.00 65.50 117 ASN A O 1
ATOM 1000 N N . TYR A 1 118 ? -11.290 9.942 -1.414 1.00 54.66 118 TYR A N 1
ATOM 1001 C CA . TYR A 1 118 ? -10.895 11.029 -2.343 1.00 54.66 118 TYR A CA 1
ATOM 1002 C C . TYR A 1 118 ? -10.006 10.617 -3.524 1.00 54.66 118 TYR A C 1
ATOM 1004 O O . TYR A 1 118 ? -9.786 11.430 -4.422 1.00 54.66 118 TYR A O 1
ATOM 1012 N N . LEU A 1 119 ? -9.502 9.384 -3.567 1.00 53.62 119 LEU A N 1
ATOM 1013 C CA . LEU A 1 119 ? -8.756 8.883 -4.722 1.00 53.62 119 LEU A CA 1
ATOM 1014 C C . LEU A 1 119 ? -9.696 7.978 -5.513 1.00 53.62 119 LEU A C 1
ATOM 1016 O O . LEU A 1 119 ? -10.066 6.911 -5.036 1.00 53.62 119 LEU A O 1
ATOM 1020 N N . LYS A 1 120 ? -10.133 8.438 -6.692 1.00 52.38 120 LYS A N 1
ATOM 1021 C CA . LYS A 1 120 ? -10.937 7.639 -7.627 1.00 52.38 120 LYS A CA 1
ATOM 1022 C C . LYS A 1 120 ? -10.252 6.276 -7.797 1.00 52.38 120 LYS A C 1
ATOM 1024 O O . LYS A 1 120 ? -9.118 6.234 -8.258 1.00 52.38 120 LYS A O 1
ATOM 1029 N N . HIS A 1 121 ? -10.933 5.205 -7.384 1.00 52.94 121 HIS A N 1
ATOM 1030 C CA . HIS A 1 121 ? -10.401 3.847 -7.176 1.00 52.94 121 HIS A CA 1
ATOM 1031 C C . HIS A 1 121 ? -10.023 3.077 -8.458 1.00 52.94 121 HIS A C 1
ATOM 1033 O O . HIS A 1 121 ? -10.227 1.865 -8.545 1.00 52.94 121 HIS A O 1
ATOM 1039 N N . SER A 1 122 ? -9.533 3.768 -9.483 1.00 52.81 122 SER A N 1
ATOM 1040 C CA . SER A 1 122 ? -9.141 3.158 -10.745 1.00 52.81 122 SER A CA 1
ATOM 1041 C C . SER A 1 122 ? -7.636 3.289 -10.920 1.00 52.81 122 SER A C 1
ATOM 1043 O O . SER A 1 122 ? -7.094 4.386 -11.081 1.00 52.81 122 SER A O 1
ATOM 1045 N N . ILE A 1 123 ? -6.978 2.133 -10.891 1.00 50.88 123 ILE A N 1
ATOM 1046 C CA . ILE A 1 123 ? -5.546 1.992 -11.136 1.00 50.88 123 ILE A CA 1
ATOM 1047 C C . ILE A 1 123 ? -5.195 2.289 -12.596 1.00 50.88 123 ILE A C 1
ATOM 1049 O O . ILE A 1 123 ? -4.137 2.845 -12.873 1.00 50.88 123 ILE A O 1
ATOM 1053 N N . ASP A 1 124 ? -6.149 2.055 -13.502 1.00 49.28 124 ASP A N 1
ATOM 1054 C CA . ASP A 1 124 ? -6.077 2.431 -14.919 1.00 49.28 124 ASP A CA 1
ATOM 1055 C C . ASP A 1 124 ? -6.092 3.958 -15.098 1.00 49.28 124 ASP A C 1
ATOM 1057 O O . ASP A 1 124 ? -5.683 4.495 -16.124 1.00 49.28 124 ASP A O 1
ATOM 1061 N N . THR A 1 125 ? -6.528 4.680 -14.061 1.00 49.03 125 THR A N 1
ATOM 1062 C CA . THR A 1 125 ? -6.481 6.139 -13.967 1.00 49.03 125 THR A CA 1
ATOM 1063 C C . THR A 1 125 ? -5.545 6.598 -12.861 1.00 49.03 125 THR A C 1
ATOM 1065 O O . THR A 1 125 ? -5.852 7.581 -12.185 1.00 49.03 125 THR A O 1
ATOM 1068 N N . LEU A 1 126 ? -4.413 5.910 -12.686 1.00 53.16 126 LEU A N 1
ATOM 1069 C CA . LEU A 1 126 ? -3.190 6.445 -12.089 1.00 53.16 126 LEU A CA 1
ATOM 1070 C C . LEU A 1 126 ? -2.871 7.790 -12.796 1.00 53.16 126 LEU A C 1
ATOM 1072 O O . LEU A 1 126 ? -2.083 7.888 -13.728 1.00 53.16 126 LEU A O 1
ATOM 1076 N N . ASN A 1 127 ? -3.594 8.846 -12.423 1.00 51.78 127 ASN A N 1
ATOM 1077 C CA . ASN A 1 127 ? -3.619 10.171 -13.054 1.00 51.78 127 ASN A CA 1
ATOM 1078 C C . ASN A 1 127 ? -2.948 11.196 -12.127 1.00 51.78 127 ASN A C 1
ATOM 1080 O O . ASN A 1 127 ? -2.966 12.412 -12.341 1.00 51.78 127 ASN A O 1
ATOM 1084 N N . THR A 1 128 ? -2.325 10.708 -11.055 1.00 63.94 128 THR A N 1
ATOM 1085 C CA . THR A 1 128 ? -1.492 11.529 -10.197 1.00 63.94 128 THR A CA 1
ATOM 1086 C C . THR A 1 128 ? -0.201 11.907 -10.918 1.00 63.94 128 THR A C 1
ATOM 1088 O O . THR A 1 128 ? 0.240 11.311 -11.903 1.00 63.94 128 THR A O 1
ATOM 1091 N N . LYS A 1 129 ? 0.452 12.958 -10.419 1.00 63.94 129 LYS A N 1
ATOM 1092 C CA . LYS A 1 129 ? 1.788 13.364 -10.882 1.00 63.94 129 LYS A CA 1
ATOM 1093 C C . L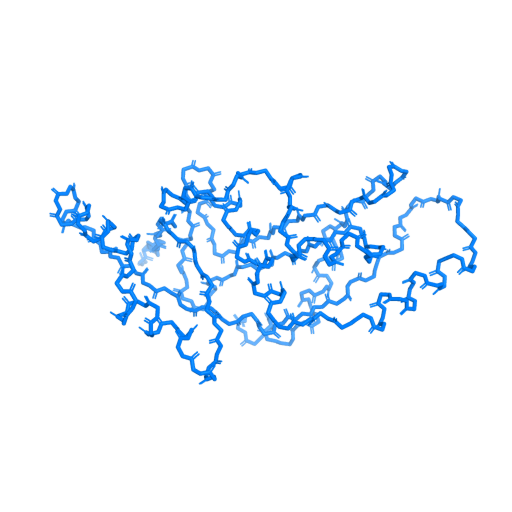YS A 1 129 ? 2.809 12.220 -10.767 1.00 63.94 129 LYS A C 1
ATOM 1095 O O . LYS A 1 129 ? 3.766 12.185 -11.533 1.00 63.94 129 LYS A O 1
ATOM 1100 N N . ALA A 1 130 ? 2.594 11.315 -9.815 1.00 65.00 130 ALA A N 1
ATOM 1101 C CA . ALA A 1 130 ? 3.479 10.210 -9.505 1.00 65.00 130 ALA A CA 1
ATOM 1102 C C . ALA A 1 130 ? 3.340 9.072 -10.532 1.00 65.00 130 ALA A C 1
ATOM 1104 O O . ALA A 1 130 ? 4.338 8.582 -11.044 1.00 65.00 130 ALA A O 1
ATOM 1105 N N . ALA A 1 131 ? 2.121 8.762 -10.963 1.00 65.69 131 ALA A N 1
ATOM 1106 C CA . ALA A 1 131 ? 1.885 7.867 -12.090 1.00 65.69 131 ALA A CA 1
ATOM 1107 C C . ALA A 1 131 ? 2.423 8.389 -13.430 1.00 65.69 131 ALA A C 1
ATOM 1109 O O . ALA A 1 131 ? 3.062 7.654 -14.184 1.00 65.69 131 ALA A O 1
ATOM 1110 N N . ARG A 1 132 ? 2.238 9.688 -13.705 1.00 71.38 132 ARG A N 1
ATOM 1111 C CA . ARG A 1 132 ? 2.774 10.330 -14.918 1.00 71.38 132 ARG A CA 1
ATOM 1112 C C . ARG A 1 132 ? 4.295 10.240 -15.017 1.00 71.38 132 ARG A C 1
ATOM 1114 O O . ARG A 1 132 ? 4.818 10.170 -16.125 1.00 71.38 132 ARG A O 1
ATOM 1121 N N . PHE A 1 133 ? 4.998 10.218 -13.880 1.00 76.25 133 PHE A N 1
ATOM 1122 C CA . PHE A 1 133 ? 6.441 9.974 -13.854 1.00 76.25 133 PHE A CA 1
ATOM 1123 C C . PHE A 1 133 ? 6.773 8.620 -14.494 1.00 76.25 133 PHE A C 1
ATOM 1125 O O . PHE A 1 133 ? 7.634 8.553 -15.365 1.00 76.25 133 PHE A O 1
ATOM 1132 N N . PHE A 1 134 ? 6.044 7.564 -14.127 1.00 74.50 134 PHE A N 1
ATOM 1133 C CA .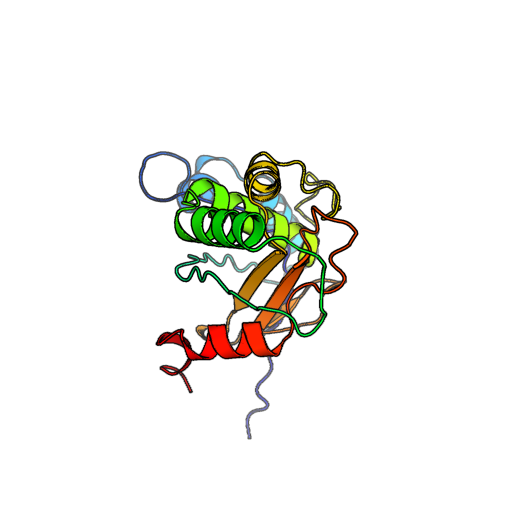 PHE A 1 134 ? 6.277 6.220 -14.648 1.00 74.50 134 PHE A CA 1
ATOM 1134 C C . PHE A 1 134 ? 5.739 6.011 -16.066 1.00 74.50 134 PHE A C 1
ATOM 1136 O O . PHE A 1 134 ? 6.362 5.281 -16.817 1.00 74.50 134 PHE A O 1
ATOM 1143 N N . MET A 1 135 ? 4.688 6.714 -16.503 1.00 68.94 135 MET A N 1
ATOM 1144 C CA . MET A 1 135 ? 4.250 6.683 -17.915 1.00 68.94 135 MET A CA 1
ATOM 1145 C C . MET A 1 135 ? 5.298 7.252 -18.893 1.00 68.94 135 MET A C 1
ATOM 1147 O O . MET A 1 135 ? 5.341 6.889 -20.074 1.00 68.94 135 MET A O 1
ATOM 1151 N N . GLY A 1 136 ? 6.136 8.179 -18.419 1.00 70.31 136 GLY A N 1
ATOM 1152 C CA . GLY A 1 136 ? 7.244 8.732 -19.199 1.00 70.31 136 GLY A CA 1
ATOM 1153 C C . GLY A 1 136 ? 8.401 7.749 -19.381 1.00 70.31 136 GLY A C 1
ATOM 1154 O O . GLY A 1 136 ? 9.159 7.864 -20.343 1.00 70.31 136 GLY A O 1
ATOM 1155 N N . VAL A 1 137 ? 8.513 6.767 -18.489 1.00 71.94 137 VAL A N 1
ATOM 1156 C CA . VAL A 1 137 ? 9.590 5.786 -18.465 1.00 71.94 137 VAL A CA 1
ATOM 1157 C C . VAL A 1 137 ? 9.045 4.479 -19.023 1.00 71.94 137 VAL A C 1
ATOM 1159 O O . VAL A 1 137 ? 8.060 3.947 -18.541 1.00 71.94 137 VAL A O 1
ATOM 1162 N N . ASP A 1 138 ? 9.670 3.961 -20.071 1.00 75.19 138 ASP A N 1
ATOM 1163 C CA . ASP A 1 138 ? 9.155 2.817 -20.818 1.00 75.19 138 ASP A CA 1
ATOM 1164 C C . ASP A 1 138 ? 9.308 1.459 -20.084 1.00 75.19 138 ASP A C 1
ATOM 1166 O O . ASP A 1 138 ? 10.070 0.586 -20.508 1.00 75.19 138 ASP A O 1
ATOM 1170 N N . ILE A 1 139 ? 8.596 1.301 -18.963 1.00 79.44 139 ILE A N 1
ATOM 1171 C CA . ILE A 1 139 ? 8.578 0.124 -18.082 1.00 79.44 139 ILE A CA 1
ATOM 1172 C C . ILE A 1 139 ? 7.357 -0.759 -18.342 1.00 79.44 139 ILE A C 1
ATOM 1174 O O . ILE A 1 139 ? 6.371 -0.313 -18.916 1.00 79.44 139 ILE A O 1
ATOM 1178 N N . SER A 1 140 ? 7.415 -2.019 -17.909 1.00 78.31 140 SER A N 1
ATOM 1179 C CA . SER A 1 140 ? 6.294 -2.963 -18.052 1.00 78.31 140 SER A CA 1
ATOM 1180 C C . SER A 1 140 ? 5.317 -2.927 -16.874 1.00 78.31 140 SER A C 1
ATOM 1182 O O . SER A 1 140 ? 4.196 -3.420 -16.980 1.00 78.31 140 SER A O 1
ATOM 1184 N N . GLY A 1 141 ? 5.718 -2.348 -15.742 1.00 81.06 141 GLY A N 1
ATOM 1185 C CA . GLY A 1 141 ? 4.914 -2.358 -14.528 1.00 81.06 141 GLY A CA 1
ATOM 1186 C C . GLY A 1 141 ? 5.679 -1.978 -13.266 1.00 81.06 141 GLY A C 1
ATOM 1187 O O . GLY A 1 141 ? 6.890 -1.751 -13.290 1.00 81.06 141 GLY A O 1
ATOM 1188 N N . LEU A 1 142 ? 4.941 -1.931 -12.164 1.00 85.06 142 LEU A N 1
ATOM 1189 C CA . LEU A 1 142 ? 5.431 -1.706 -10.810 1.00 85.06 142 LEU A CA 1
ATOM 1190 C C . LEU A 1 142 ? 4.974 -2.852 -9.914 1.00 85.06 142 LEU A C 1
ATOM 1192 O O . LEU A 1 142 ? 3.870 -3.365 -10.070 1.00 85.06 142 LEU A O 1
ATOM 1196 N N . VAL A 1 143 ? 5.808 -3.219 -8.947 1.00 87.06 143 VAL A N 1
ATOM 1197 C CA . VAL A 1 143 ? 5.472 -4.221 -7.935 1.00 87.06 143 VAL A CA 1
ATOM 1198 C C . VAL A 1 143 ? 5.653 -3.588 -6.565 1.00 87.06 143 VAL A C 1
ATOM 1200 O O . VAL A 1 143 ? 6.724 -3.061 -6.262 1.00 87.06 143 VAL A O 1
ATOM 1203 N N . VAL A 1 144 ? 4.605 -3.626 -5.743 1.00 90.25 144 VAL A N 1
ATOM 1204 C CA . VAL A 1 144 ? 4.670 -3.234 -4.332 1.00 90.25 144 VAL A CA 1
ATOM 1205 C C . VAL A 1 144 ? 4.531 -4.483 -3.482 1.00 90.25 144 VAL A C 1
ATOM 1207 O O . VAL A 1 144 ? 3.499 -5.152 -3.502 1.00 90.25 144 VAL A O 1
ATOM 1210 N N . GLU A 1 145 ? 5.574 -4.776 -2.716 1.00 91.19 145 GLU A N 1
ATOM 1211 C CA . GLU A 1 145 ? 5.500 -5.719 -1.610 1.00 91.19 145 GLU A CA 1
ATOM 1212 C C . GLU A 1 145 ? 5.269 -4.947 -0.316 1.00 91.19 145 GLU A C 1
ATOM 1214 O O . GLU A 1 145 ? 6.075 -4.103 0.080 1.00 91.19 145 GLU A O 1
ATOM 1219 N N . PHE A 1 146 ? 4.153 -5.240 0.340 1.00 92.44 146 PHE A N 1
ATOM 1220 C CA . PHE A 1 146 ? 3.806 -4.691 1.637 1.00 92.44 146 PHE A CA 1
ATOM 1221 C C . PHE A 1 146 ? 3.636 -5.831 2.632 1.00 92.44 146 PHE A C 1
ATOM 1223 O O . PHE A 1 146 ? 2.764 -6.687 2.465 1.00 92.44 146 PHE A O 1
ATOM 1230 N N . ALA A 1 147 ? 4.504 -5.863 3.639 1.00 90.19 147 ALA A N 1
ATOM 1231 C CA . ALA A 1 147 ? 4.600 -6.969 4.574 1.00 90.19 147 ALA A CA 1
ATOM 1232 C C . ALA A 1 147 ? 4.569 -6.494 6.031 1.00 90.19 147 ALA A C 1
ATOM 1234 O O . ALA A 1 147 ? 5.066 -5.423 6.369 1.00 90.19 147 ALA A O 1
ATOM 1235 N N . THR A 1 148 ? 3.984 -7.334 6.876 1.00 90.25 148 THR A N 1
ATOM 1236 C CA . THR A 1 148 ? 3.898 -7.213 8.339 1.00 90.25 148 THR A CA 1
ATOM 1237 C C . THR A 1 148 ? 4.456 -8.477 8.995 1.00 90.25 148 THR A C 1
ATOM 1239 O O . THR A 1 148 ? 3.912 -8.993 9.974 1.00 90.25 148 THR A O 1
ATOM 1242 N N . LYS A 1 149 ? 5.520 -9.042 8.407 1.00 79.00 149 LYS A N 1
ATOM 1243 C CA . LYS A 1 149 ? 6.113 -10.309 8.860 1.00 79.00 149 LYS A CA 1
ATOM 1244 C C . LYS A 1 149 ? 6.623 -10.192 10.293 1.00 79.00 149 LYS A C 1
ATOM 1246 O O . LYS A 1 149 ? 6.352 -11.071 11.102 1.00 79.00 149 LYS A O 1
ATOM 1251 N N . GLU A 1 150 ? 7.268 -9.074 10.593 1.00 80.19 150 GLU A N 1
ATOM 1252 C CA . GLU A 1 150 ? 7.941 -8.765 11.850 1.00 80.19 150 GLU A CA 1
ATOM 1253 C C . GLU A 1 150 ? 6.946 -8.620 13.009 1.00 80.19 150 GLU A C 1
ATOM 1255 O O . GLU A 1 150 ? 7.251 -8.974 14.143 1.00 80.19 150 GLU A O 1
ATOM 1260 N N . THR A 1 151 ? 5.733 -8.128 12.733 1.00 84.44 151 THR A N 1
ATOM 1261 C CA . THR A 1 151 ? 4.675 -7.976 13.747 1.00 84.44 151 THR A CA 1
ATOM 1262 C C . THR A 1 151 ? 3.717 -9.165 13.799 1.00 84.44 151 THR A C 1
ATOM 1264 O O . THR A 1 151 ? 2.932 -9.282 14.738 1.00 84.44 151 THR A O 1
ATOM 1267 N N . GLY A 1 152 ? 3.726 -10.039 12.787 1.00 85.75 152 GLY A N 1
ATOM 1268 C CA . GLY A 1 152 ? 2.821 -11.188 12.672 1.00 85.75 152 GLY A CA 1
ATOM 1269 C C . GLY A 1 152 ? 1.354 -10.835 12.384 1.00 85.75 152 GLY A C 1
ATOM 1270 O O . GLY A 1 152 ? 0.518 -11.737 12.268 1.00 85.75 152 GLY A O 1
ATOM 1271 N N . VAL A 1 153 ? 1.033 -9.547 12.239 1.00 91.56 153 VAL A N 1
ATOM 1272 C CA . VAL A 1 153 ? -0.325 -9.042 12.001 1.00 91.56 153 VAL A CA 1
ATOM 1273 C C . VAL A 1 153 ? -0.784 -9.376 10.587 1.00 91.56 153 VAL A C 1
ATOM 1275 O O . VAL A 1 153 ? -0.036 -9.196 9.631 1.00 91.56 153 VAL A O 1
ATOM 1278 N N . HIS A 1 154 ? -2.033 -9.813 10.438 1.00 94.62 154 HIS A N 1
ATOM 1279 C CA . HIS A 1 154 ? -2.667 -9.972 9.133 1.00 94.62 154 HIS A CA 1
ATOM 1280 C C . HIS A 1 154 ? -3.539 -8.757 8.834 1.00 94.62 154 HIS A C 1
ATOM 1282 O O . HIS A 1 154 ? -4.406 -8.398 9.632 1.00 94.62 154 HIS A O 1
ATOM 1288 N N . LEU A 1 155 ? -3.327 -8.152 7.671 1.00 96.25 155 LEU A N 1
ATOM 1289 C CA . LEU A 1 155 ? -4.086 -6.997 7.213 1.00 96.25 155 LEU A CA 1
ATOM 1290 C C . LEU A 1 155 ? -5.127 -7.424 6.186 1.00 96.25 155 LEU A C 1
ATOM 1292 O O . LEU A 1 155 ? -4.871 -8.297 5.352 1.00 96.25 155 LEU A O 1
ATOM 1296 N N . TYR A 1 156 ? -6.311 -6.824 6.266 1.00 96.81 156 TYR A N 1
ATOM 1297 C CA . TYR A 1 156 ? -7.436 -7.145 5.391 1.00 96.81 156 TYR A CA 1
ATOM 1298 C C . TYR A 1 156 ? -8.369 -5.950 5.189 1.00 96.81 156 TYR A C 1
ATOM 1300 O O . TYR A 1 156 ? -8.298 -4.962 5.918 1.00 96.81 156 TYR A O 1
ATOM 1308 N N . THR A 1 157 ? -9.256 -6.067 4.208 1.00 95.69 157 THR A N 1
ATOM 1309 C CA . THR A 1 157 ? -10.482 -5.267 4.054 1.00 95.69 157 THR A CA 1
ATOM 1310 C C . THR A 1 157 ? -11.581 -6.177 3.506 1.00 95.69 157 THR A C 1
ATOM 1312 O O . THR A 1 157 ? -11.315 -7.338 3.199 1.00 95.69 157 THR A O 1
ATOM 1315 N N . ASP A 1 158 ? -12.800 -5.673 3.316 1.00 92.62 158 ASP A N 1
ATOM 1316 C CA . ASP A 1 158 ? -13.907 -6.464 2.748 1.00 92.62 158 ASP A CA 1
ATOM 1317 C C . ASP A 1 158 ? -13.598 -7.069 1.365 1.00 92.62 158 ASP A C 1
ATOM 1319 O O . ASP A 1 158 ? -14.200 -8.063 0.965 1.00 92.62 158 ASP A O 1
ATOM 1323 N N . ILE A 1 159 ? -12.650 -6.481 0.626 1.00 92.31 159 ILE A N 1
ATOM 1324 C CA . ILE A 1 159 ? -12.252 -6.932 -0.716 1.00 92.31 159 ILE A CA 1
ATOM 1325 C C . ILE A 1 159 ? -10.882 -7.620 -0.760 1.00 92.31 159 ILE A C 1
ATOM 1327 O O . ILE A 1 159 ? -10.558 -8.277 -1.750 1.00 92.31 159 ILE A O 1
ATOM 1331 N N . VAL A 1 160 ? -10.059 -7.464 0.282 1.00 95.06 160 VAL A N 1
ATOM 1332 C CA . VAL A 1 160 ? -8.717 -8.049 0.361 1.00 95.06 160 VAL A CA 1
ATOM 1333 C C . VAL A 1 160 ? -8.674 -9.044 1.517 1.00 95.06 160 VAL A C 1
ATOM 1335 O O . VAL A 1 160 ? -8.790 -8.625 2.668 1.00 95.06 160 VAL A O 1
ATOM 1338 N N . PRO A 1 161 ? -8.427 -10.341 1.258 1.00 95.62 161 PRO A N 1
ATOM 1339 C CA . PRO A 1 161 ? -8.379 -11.337 2.320 1.00 95.62 161 PRO A CA 1
ATOM 1340 C C . PRO A 1 161 ? -7.194 -11.104 3.276 1.00 95.62 161 PRO A C 1
ATOM 1342 O O . PRO A 1 161 ? -6.164 -10.566 2.848 1.00 95.62 161 PRO A O 1
ATOM 1345 N N . PRO A 1 162 ? -7.287 -11.575 4.536 1.00 95.81 162 PRO A N 1
ATOM 1346 C CA . PRO A 1 162 ? -6.219 -11.429 5.519 1.00 95.81 162 PRO A CA 1
ATOM 1347 C C . PRO A 1 162 ? -4.900 -12.055 5.074 1.00 95.81 162 PRO A C 1
ATOM 1349 O O . PRO A 1 162 ? -4.814 -13.264 4.851 1.00 95.81 162 PRO A O 1
ATOM 1352 N N . LYS A 1 163 ? -3.847 -11.236 4.978 1.00 94.25 163 LYS A N 1
ATOM 1353 C CA . LYS A 1 163 ? -2.483 -11.685 4.661 1.00 94.25 163 LYS A CA 1
ATOM 1354 C C . LYS A 1 163 ? -1.454 -10.920 5.492 1.00 94.25 163 LYS A C 1
ATOM 1356 O O . LYS A 1 163 ? -1.694 -9.800 5.924 1.00 94.25 163 LYS A O 1
ATOM 1361 N N . ARG A 1 164 ? -0.284 -11.533 5.694 1.00 92.00 164 ARG A N 1
ATOM 1362 C CA . ARG A 1 164 ? 0.918 -10.848 6.219 1.00 92.00 164 ARG A CA 1
ATOM 1363 C C . ARG A 1 164 ? 1.781 -10.243 5.119 1.00 92.00 164 ARG A C 1
ATOM 1365 O O . ARG A 1 164 ? 2.663 -9.445 5.399 1.00 92.00 164 ARG A O 1
ATOM 1372 N N . ILE A 1 165 ? 1.587 -10.695 3.881 1.00 91.94 165 ILE A N 1
ATOM 1373 C CA . ILE A 1 165 ? 2.346 -10.267 2.709 1.00 91.94 165 ILE A CA 1
ATOM 1374 C C . ILE A 1 165 ? 1.338 -9.965 1.609 1.00 91.94 165 ILE A C 1
ATOM 1376 O O . ILE A 1 165 ? 0.603 -10.848 1.160 1.00 91.94 165 ILE A O 1
ATOM 1380 N N . HIS A 1 166 ? 1.324 -8.716 1.172 1.00 92.69 166 HIS A N 1
ATOM 1381 C CA . HIS A 1 166 ? 0.537 -8.227 0.057 1.00 92.69 166 HIS A CA 1
ATOM 1382 C C . HIS A 1 166 ? 1.496 -7.905 -1.082 1.00 92.69 166 HIS A C 1
ATOM 1384 O O . HIS A 1 166 ? 2.305 -6.986 -0.979 1.00 92.69 166 HIS A O 1
ATOM 1390 N N . LEU A 1 167 ? 1.427 -8.701 -2.145 1.00 91.06 167 LEU A N 1
ATOM 1391 C CA . LEU A 1 167 ? 2.186 -8.486 -3.369 1.00 91.06 167 LEU A CA 1
ATOM 1392 C C . LEU A 1 167 ? 1.235 -7.918 -4.419 1.00 91.06 167 LEU A C 1
ATOM 1394 O O . LEU A 1 167 ? 0.249 -8.564 -4.771 1.00 91.06 167 LEU A O 1
ATOM 1398 N N . ILE A 1 168 ? 1.502 -6.693 -4.858 1.00 89.44 168 ILE A N 1
ATOM 1399 C CA . ILE A 1 168 ? 0.582 -5.900 -5.669 1.00 89.44 168 ILE A CA 1
ATOM 1400 C C . ILE A 1 168 ? 1.282 -5.556 -6.983 1.00 89.44 168 ILE A C 1
ATOM 1402 O O . ILE A 1 168 ? 2.247 -4.790 -6.990 1.00 89.44 168 ILE A O 1
ATOM 1406 N N . ASN A 1 169 ? 0.789 -6.125 -8.083 1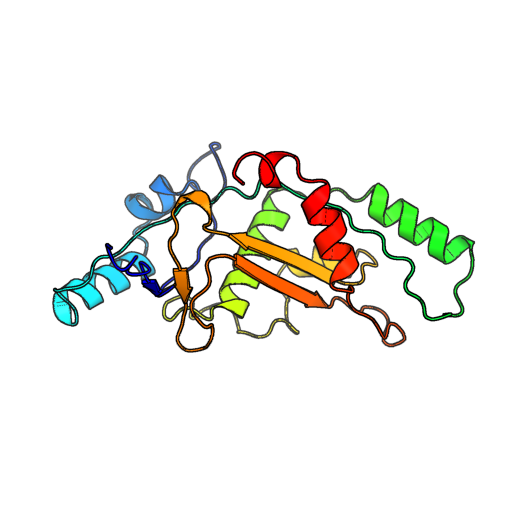.00 85.19 169 ASN A N 1
ATOM 1407 C CA . ASN A 1 169 ? 1.363 -5.974 -9.419 1.00 85.19 169 ASN A CA 1
ATOM 1408 C C . ASN A 1 169 ? 0.553 -4.966 -10.230 1.00 85.19 169 ASN A C 1
ATOM 1410 O O . ASN A 1 169 ? -0.644 -5.155 -10.444 1.00 85.19 169 ASN A O 1
ATOM 1414 N N . ILE A 1 170 ? 1.208 -3.898 -10.675 1.00 81.31 170 ILE A N 1
ATOM 1415 C CA . ILE A 1 170 ? 0.599 -2.828 -11.461 1.00 81.31 170 ILE A CA 1
ATOM 1416 C C . ILE A 1 170 ? 1.157 -2.891 -12.879 1.00 81.31 170 ILE A C 1
ATOM 1418 O O . ILE A 1 170 ? 2.297 -2.467 -13.090 1.00 81.31 170 ILE A O 1
ATOM 1422 N N . PRO A 1 171 ? 0.401 -3.408 -13.859 1.00 78.31 171 PRO A N 1
ATOM 1423 C CA . PRO A 1 171 ? 0.833 -3.366 -15.247 1.00 78.31 171 PRO A CA 1
ATOM 1424 C C . PRO A 1 171 ? 0.892 -1.909 -15.726 1.00 78.31 171 PRO A C 1
ATOM 1426 O O . PRO A 1 171 ? -0.020 -1.123 -15.485 1.00 78.31 171 PRO A O 1
ATOM 1429 N N . MET A 1 172 ? 1.977 -1.536 -16.406 1.00 74.44 172 MET A N 1
ATOM 1430 C CA . MET A 1 172 ? 2.161 -0.199 -16.991 1.00 74.44 172 MET A CA 1
ATOM 1431 C C . MET A 1 172 ? 2.477 -0.315 -18.481 1.00 74.44 172 MET A C 1
ATOM 1433 O O . MET A 1 172 ? 3.485 0.183 -18.975 1.00 74.44 172 MET A O 1
ATOM 1437 N N . LEU A 1 173 ? 1.616 -1.028 -19.204 1.00 65.81 173 LEU A N 1
ATOM 1438 C CA . LEU A 1 173 ? 1.813 -1.328 -20.616 1.00 65.81 173 LEU A CA 1
ATOM 1439 C C . LEU A 1 173 ? 1.576 -0.065 -21.452 1.00 65.81 173 LEU A C 1
ATOM 1441 O O . LEU A 1 173 ? 0.452 0.278 -21.802 1.00 65.81 173 LEU A O 1
ATOM 1445 N N . LYS A 1 174 ? 2.660 0.650 -21.760 1.00 62.97 174 LYS A N 1
ATOM 1446 C CA . LYS A 1 174 ? 2.632 1.765 -22.718 1.00 62.97 174 LYS A CA 1
ATOM 1447 C C . LYS A 1 174 ? 2.422 1.284 -24.154 1.00 62.97 174 LYS A C 1
ATOM 1449 O O . LYS A 1 174 ? 1.875 2.011 -24.976 1.00 62.97 174 LYS A O 1
ATOM 1454 N N . ASP A 1 175 ? 2.900 0.080 -24.442 1.00 61.28 175 ASP A N 1
ATOM 1455 C CA . ASP A 1 175 ? 2.810 -0.560 -25.745 1.00 61.28 175 ASP A CA 1
ATOM 1456 C C . ASP A 1 175 ? 1.817 -1.718 -25.644 1.00 61.28 175 ASP A C 1
ATOM 1458 O O . ASP A 1 175 ? 2.042 -2.655 -24.875 1.00 61.28 175 ASP A O 1
ATOM 1462 N N . ALA A 1 176 ? 0.715 -1.633 -26.391 1.00 60.38 176 ALA A N 1
ATOM 1463 C CA . ALA A 1 176 ? -0.328 -2.657 -26.414 1.00 60.38 176 ALA A CA 1
ATOM 1464 C C . ALA A 1 176 ? 0.183 -3.998 -26.966 1.00 60.38 176 ALA A C 1
ATOM 1466 O O . ALA A 1 176 ? -0.444 -5.028 -26.735 1.00 60.38 176 ALA A O 1
ATOM 1467 N N . SER A 1 177 ? 1.332 -4.004 -27.656 1.00 57.53 177 SER A N 1
ATOM 1468 C CA . SER A 1 177 ? 1.984 -5.237 -28.092 1.00 57.53 177 SER A CA 1
ATOM 1469 C C . SER A 1 177 ? 2.645 -6.003 -26.943 1.00 57.53 177 SER A C 1
ATOM 1471 O O . SER A 1 177 ? 3.069 -7.132 -27.147 1.00 57.53 177 SER A O 1
ATOM 1473 N N . ARG A 1 178 ? 2.786 -5.422 -25.744 1.00 62.34 178 ARG A N 1
ATOM 1474 C CA . ARG A 1 178 ? 3.371 -6.117 -24.589 1.00 62.34 178 ARG A CA 1
ATOM 1475 C C . ARG A 1 178 ? 2.320 -6.991 -23.929 1.00 62.34 178 ARG A C 1
ATOM 1477 O O . ARG A 1 178 ? 1.429 -6.489 -23.256 1.00 62.34 178 ARG A O 1
ATOM 1484 N N . VAL A 1 179 ? 2.469 -8.298 -24.090 1.00 57.12 179 VAL A N 1
ATOM 1485 C CA . VAL A 1 179 ? 1.496 -9.284 -23.601 1.00 57.12 179 VAL A CA 1
ATOM 1486 C C . VAL A 1 179 ? 1.771 -9.693 -22.146 1.00 57.12 179 VAL A C 1
ATOM 1488 O O . VAL A 1 179 ? 0.856 -10.107 -21.438 1.00 57.12 179 VAL A O 1
ATOM 1491 N N . VAL A 1 180 ? 3.005 -9.517 -21.651 1.00 58.03 180 VAL A N 1
ATOM 1492 C CA . VAL A 1 180 ? 3.416 -10.032 -20.334 1.00 58.03 180 VAL A CA 1
ATOM 1493 C C . VAL A 1 180 ? 3.784 -8.911 -19.362 1.00 58.03 180 VAL A C 1
ATOM 1495 O O . VAL A 1 180 ? 4.827 -8.261 -19.469 1.00 58.03 180 VAL A O 1
ATOM 1498 N N . SER A 1 181 ? 2.942 -8.721 -18.349 1.00 56.97 181 SER A N 1
ATOM 1499 C CA . SER A 1 181 ? 3.306 -8.040 -17.109 1.00 56.97 181 SER A CA 1
ATOM 1500 C C . SER A 1 181 ? 4.012 -9.047 -16.197 1.00 56.97 181 SER A C 1
ATOM 1502 O O . SER A 1 181 ? 3.372 -10.022 -15.835 1.00 56.97 181 SER A O 1
ATOM 1504 N N . PHE A 1 182 ? 5.298 -8.833 -15.886 1.00 63.03 182 PHE A N 1
ATOM 1505 C CA . PHE A 1 182 ? 6.135 -9.528 -14.879 1.00 63.03 182 PHE A CA 1
ATOM 1506 C C . PHE A 1 182 ? 5.702 -10.937 -14.422 1.00 63.03 182 PHE A C 1
ATOM 1508 O O . PHE A 1 182 ? 4.676 -11.101 -13.764 1.00 63.03 182 PHE A O 1
ATOM 1515 N N . ASN A 1 183 ? 6.545 -11.951 -14.647 1.00 66.19 183 ASN A N 1
ATOM 1516 C CA . ASN A 1 183 ? 6.270 -13.292 -14.125 1.00 66.19 183 ASN A CA 1
ATOM 1517 C C . ASN A 1 183 ? 6.595 -13.391 -12.612 1.00 66.19 183 ASN A C 1
ATOM 1519 O O . ASN A 1 183 ? 7.388 -12.616 -12.071 1.00 66.19 183 ASN A O 1
ATOM 1523 N N . GLU A 1 184 ? 5.985 -14.351 -11.908 1.00 67.25 184 GLU A N 1
ATOM 1524 C CA . GLU A 1 184 ? 6.214 -14.543 -10.464 1.00 67.25 184 GLU A CA 1
ATOM 1525 C C . GLU A 1 184 ? 7.673 -14.901 -10.133 1.00 67.25 184 GLU A C 1
ATOM 1527 O O . GLU A 1 184 ? 8.184 -14.495 -9.087 1.00 67.25 184 GLU A O 1
ATOM 1532 N N . SER A 1 185 ? 8.375 -15.592 -11.038 1.00 70.44 185 SER A N 1
ATOM 1533 C CA . SER A 1 185 ? 9.784 -15.956 -10.851 1.00 70.44 185 SER A CA 1
ATOM 1534 C C . SER A 1 185 ? 10.722 -14.748 -10.800 1.00 70.44 185 SER A C 1
ATOM 1536 O O . SER A 1 185 ? 11.688 -14.762 -10.037 1.00 70.44 185 SER A O 1
ATOM 1538 N N . ASP A 1 186 ? 10.425 -13.678 -11.539 1.00 70.56 186 ASP A N 1
ATOM 1539 C CA . ASP A 1 186 ? 11.198 -12.434 -11.525 1.00 70.56 186 ASP A CA 1
ATOM 1540 C C . ASP A 1 186 ? 11.096 -11.757 -10.149 1.00 70.56 186 ASP A C 1
ATOM 1542 O O . ASP A 1 186 ? 12.085 -11.257 -9.601 1.00 70.56 186 ASP A O 1
ATOM 1546 N N . ILE A 1 187 ? 9.897 -11.792 -9.559 1.00 70.06 187 ILE A N 1
ATOM 1547 C CA . ILE A 1 187 ? 9.623 -11.265 -8.218 1.00 70.06 187 ILE A CA 1
ATOM 1548 C C . ILE A 1 187 ? 10.319 -12.127 -7.163 1.00 70.06 187 ILE A C 1
ATOM 1550 O O . ILE A 1 187 ? 10.958 -11.599 -6.251 1.00 70.06 187 ILE A O 1
ATOM 1554 N N . GLU A 1 188 ? 10.242 -13.452 -7.280 1.00 71.62 188 GLU A N 1
ATOM 1555 C CA . GLU A 1 188 ? 10.908 -14.356 -6.345 1.00 71.62 188 GLU A CA 1
ATOM 1556 C C . GLU A 1 188 ? 12.433 -14.186 -6.388 1.00 71.62 188 GLU A C 1
ATOM 1558 O O . GLU A 1 188 ? 13.076 -14.073 -5.345 1.00 71.62 188 GLU A O 1
ATOM 1563 N N . PHE A 1 189 ? 13.028 -14.075 -7.576 1.00 69.44 189 PHE A N 1
ATOM 1564 C CA . PHE A 1 189 ? 14.458 -13.811 -7.724 1.00 69.44 189 PHE A CA 1
ATOM 1565 C C . PHE A 1 189 ? 14.870 -12.467 -7.105 1.00 69.44 189 PHE A C 1
ATOM 1567 O O . PHE A 1 189 ? 15.893 -12.383 -6.420 1.00 69.44 189 PHE A O 1
ATOM 1574 N N . SER A 1 190 ? 14.052 -11.426 -7.289 1.00 67.19 190 SER A N 1
ATOM 1575 C CA . SER A 1 190 ? 14.233 -10.117 -6.651 1.00 67.19 190 SER A CA 1
ATOM 1576 C C . SER A 1 190 ? 14.203 -10.211 -5.117 1.00 67.19 190 SER A C 1
ATOM 1578 O O . SER A 1 190 ? 15.090 -9.669 -4.446 1.00 67.19 190 SER A O 1
ATOM 1580 N N . ARG A 1 191 ? 13.262 -10.978 -4.549 1.00 69.25 191 ARG A N 1
ATOM 1581 C CA . ARG A 1 191 ? 13.191 -11.247 -3.100 1.00 69.25 191 ARG A CA 1
ATOM 1582 C C . ARG A 1 191 ? 14.455 -11.912 -2.578 1.00 69.25 191 ARG A C 1
ATOM 1584 O O . ARG A 1 191 ? 14.996 -11.465 -1.572 1.00 69.25 191 ARG A O 1
ATOM 1591 N N . LYS A 1 192 ? 14.972 -12.919 -3.292 1.00 64.56 192 LYS A N 1
ATOM 1592 C CA . LYS A 1 192 ? 16.182 -13.656 -2.888 1.00 64.56 192 LYS A CA 1
ATOM 1593 C C . LYS A 1 192 ? 17.449 -12.787 -2.867 1.00 64.56 192 LYS A C 1
ATOM 1595 O O . LYS A 1 192 ? 18.433 -13.160 -2.243 1.00 64.56 192 LYS A O 1
ATOM 1600 N N . LYS A 1 193 ? 17.452 -11.632 -3.536 1.00 59.88 193 LYS A N 1
ATOM 1601 C CA . LYS A 1 193 ? 18.566 -10.670 -3.485 1.00 59.88 193 LYS A CA 1
ATOM 1602 C C . LYS A 1 193 ? 18.458 -9.662 -2.342 1.00 59.88 193 LYS A C 1
ATOM 1604 O O . LYS A 1 193 ? 19.414 -8.933 -2.091 1.00 59.88 193 LYS A O 1
ATOM 1609 N N . ASN A 1 194 ? 17.314 -9.591 -1.664 1.00 55.91 194 ASN A N 1
ATOM 1610 C CA . ASN A 1 194 ? 17.143 -8.739 -0.497 1.00 55.91 194 ASN A CA 1
ATOM 1611 C C . ASN A 1 194 ? 17.715 -9.474 0.726 1.00 55.91 194 ASN A C 1
ATOM 1613 O O . ASN A 1 194 ? 17.132 -10.446 1.192 1.00 55.91 194 ASN A O 1
ATOM 1617 N N . ILE A 1 195 ? 18.875 -9.030 1.217 1.00 48.38 195 ILE A N 1
ATOM 1618 C CA . ILE A 1 195 ? 19.627 -9.692 2.303 1.00 48.38 195 ILE A CA 1
ATOM 1619 C C . ILE A 1 195 ? 18.789 -9.789 3.593 1.00 48.38 195 ILE A C 1
ATOM 1621 O O . ILE A 1 195 ? 18.838 -10.805 4.281 1.00 48.38 195 ILE A O 1
ATOM 1625 N N . ASP A 1 196 ? 17.922 -8.805 3.846 1.00 47.78 196 ASP A N 1
ATOM 1626 C CA . ASP A 1 196 ? 17.003 -8.791 4.993 1.00 47.78 196 ASP A CA 1
ATOM 1627 C C . ASP A 1 196 ? 15.859 -9.818 4.877 1.00 47.78 196 ASP A C 1
ATOM 1629 O O . ASP A 1 196 ? 15.194 -10.117 5.859 1.00 47.78 196 ASP A O 1
ATOM 1633 N N . PHE A 1 197 ? 15.626 -10.412 3.698 1.00 45.38 197 PHE A N 1
ATOM 1634 C CA . PHE A 1 197 ? 14.609 -11.460 3.532 1.00 45.38 197 PHE A CA 1
ATOM 1635 C C . PHE A 1 197 ? 15.025 -12.790 4.181 1.00 45.38 197 PHE A C 1
ATOM 1637 O O . PHE A 1 197 ? 14.163 -13.609 4.492 1.00 45.38 197 PHE A O 1
ATOM 1644 N N . TYR A 1 198 ? 16.331 -13.007 4.373 1.00 40.81 198 TYR A N 1
ATOM 1645 C CA . TYR A 1 198 ? 16.898 -14.241 4.929 1.00 40.81 198 TYR A CA 1
ATOM 1646 C C . TYR A 1 198 ? 17.326 -14.132 6.388 1.00 40.81 198 TYR A C 1
ATOM 1648 O O . TYR A 1 198 ? 17.651 -15.153 6.985 1.00 40.81 198 TYR A O 1
ATOM 1656 N N . LEU A 1 199 ? 17.349 -12.926 6.958 1.00 36.62 199 LEU A N 1
ATOM 1657 C CA . LEU A 1 199 ? 17.787 -12.733 8.340 1.00 36.62 199 LEU A CA 1
ATOM 1658 C C . LEU A 1 199 ? 16.716 -13.106 9.381 1.00 36.62 199 LEU A C 1
ATOM 1660 O O . LEU A 1 199 ? 17.063 -13.220 10.549 1.00 36.62 199 LEU A O 1
ATOM 1664 N N . ASP A 1 200 ? 15.478 -13.386 8.953 1.00 39.53 200 ASP A N 1
ATOM 1665 C CA . ASP A 1 200 ? 14.344 -13.733 9.827 1.00 39.53 200 ASP A CA 1
ATOM 1666 C C . ASP A 1 200 ? 13.616 -15.041 9.417 1.00 39.53 200 ASP A C 1
ATOM 1668 O O . ASP A 1 200 ? 12.405 -15.173 9.627 1.00 39.53 200 ASP A O 1
ATOM 1672 N N . MET A 1 201 ? 14.317 -16.005 8.796 1.00 40.06 201 MET A N 1
ATOM 1673 C CA . MET A 1 201 ? 13.818 -17.392 8.669 1.00 40.06 201 MET A CA 1
ATOM 1674 C C . MET A 1 201 ? 14.300 -18.271 9.817 1.00 40.06 201 MET A C 1
ATOM 1676 O O . MET A 1 201 ? 15.525 -18.282 10.067 1.00 40.06 201 MET A O 1
#

Sequence (201 aa):
MLKHTSILFEVLYIGRSYGVKKKLNIVDRLYNQNHKALKSILMNITELNPDKEALIMAFNFRHKQKIFSTGFEYFESTYEREKKRINTFNEMHIPRKIEVDVIEEILINYFRPKYNNYLKHSIDTLNTKAARFFMGVDISGLVVEFATKETGVHLYTDIVPPKRIHLINIPMLKDASRVVSFNESDIEFSRKKNIDFYLDM

Foldseek 3Di:
DDDPPAAEDECQDFDFFDDDDDQGHPCSCPPVVVPPSVVVVVVCCVPPNVVDDDDDDDDDDPDDDDFDDPDPDDDDDDPVRVVVLVVLSVPDDDDPVLVRVVVRLQVCLVQVRNSPPPRPNDLVCPVDPSVVSVLVRQDQWDKDKDAPVVVSHFYHHPRGDTDRIDIGIRGNCNDPPDPDRDDVVSVVVVLVPPPVSPPPD

Secondary structure (DSSP, 8-state):
-------EEE---------SSSS-SHHIIIIITT-HHHHHHHHHHHHH-TT--------------------SS-----HHHHHHHHHHHHH----HHHHHHHHHHHHHHHH--TT-TTS-S-GGG--SHHHHHHHTS--SEEEEEEE-TTT-PEEE-SSS--BSEEEEEEE--SSTT------HHHHHHHHHT-GGGSTT-

Radius of gyration: 19.48 Å; chains: 1; bounding box: 40×47×55 Å